Protein AF-A0AAU3GBD5-F1 (afdb_monomer_lite)

Structure (mmCIF, N/CA/C/O backbone):
data_AF-A0AAU3GBD5-F1
#
_entry.id   AF-A0AAU3GBD5-F1
#
loop_
_atom_site.group_PDB
_atom_site.id
_atom_site.type_symbol
_atom_site.label_atom_id
_atom_site.label_alt_id
_atom_site.label_comp_id
_atom_site.label_asym_id
_atom_site.label_entity_id
_atom_site.label_seq_id
_atom_site.pdbx_PDB_ins_code
_atom_site.Cartn_x
_atom_site.Cartn_y
_atom_site.Cartn_z
_atom_site.occupancy
_atom_site.B_iso_or_equiv
_atom_site.auth_seq_id
_atom_site.auth_comp_id
_atom_site.auth_asym_id
_atom_site.auth_atom_id
_atom_site.pdbx_PDB_model_num
ATOM 1 N N . MET A 1 1 ? 30.659 -61.084 36.312 1.00 51.91 1 MET A N 1
ATOM 2 C CA . MET A 1 1 ? 29.672 -61.882 35.563 1.00 51.91 1 MET A CA 1
ATOM 3 C C . MET A 1 1 ? 28.306 -61.445 36.066 1.00 51.91 1 MET A C 1
ATOM 5 O O . MET A 1 1 ? 27.935 -61.828 37.166 1.00 51.91 1 MET A O 1
ATOM 9 N N . ARG A 1 2 ? 27.684 -60.482 35.380 1.00 43.75 2 ARG A N 1
ATOM 10 C CA . ARG A 1 2 ? 26.383 -59.899 35.734 1.00 43.75 2 ARG A CA 1
ATOM 11 C C . ARG A 1 2 ? 25.643 -59.563 34.439 1.00 43.75 2 ARG A C 1
ATOM 13 O O . ARG A 1 2 ? 26.083 -58.678 33.717 1.00 43.75 2 ARG A O 1
ATOM 20 N N . ASP A 1 3 ? 24.624 -60.379 34.202 1.00 45.03 3 ASP A N 1
ATOM 21 C CA . ASP A 1 3 ? 23.293 -60.129 33.647 1.00 45.03 3 ASP A CA 1
ATOM 22 C C . ASP A 1 3 ? 23.121 -59.269 32.389 1.00 45.03 3 ASP A C 1
ATOM 24 O O . ASP A 1 3 ? 23.157 -58.039 32.422 1.00 45.03 3 ASP A O 1
ATOM 28 N N . ASP A 1 4 ? 22.790 -59.983 31.307 1.00 49.84 4 ASP A N 1
ATOM 29 C CA . ASP A 1 4 ? 22.087 -59.507 30.119 1.00 49.84 4 ASP A CA 1
ATOM 30 C C . ASP A 1 4 ? 20.730 -58.895 30.506 1.00 49.84 4 ASP A C 1
ATOM 32 O O . ASP A 1 4 ? 19.771 -59.600 30.834 1.00 49.84 4 ASP A O 1
ATOM 36 N N . GLN A 1 5 ? 20.624 -57.567 30.446 1.00 54.25 5 GLN A N 1
ATOM 37 C CA . GLN A 1 5 ? 19.332 -56.887 30.494 1.00 54.25 5 GLN A CA 1
ATOM 38 C C . GLN A 1 5 ? 18.693 -56.874 29.104 1.00 54.25 5 GLN A C 1
ATOM 40 O O . GLN A 1 5 ? 19.084 -56.127 28.208 1.00 54.25 5 GLN A O 1
ATOM 45 N N . VAL A 1 6 ? 17.668 -57.710 28.963 1.00 56.31 6 VAL A N 1
ATOM 46 C CA . VAL A 1 6 ? 16.677 -57.686 27.886 1.00 56.31 6 VAL A CA 1
ATOM 47 C C . VAL A 1 6 ? 15.939 -56.343 27.911 1.00 56.31 6 VAL A C 1
ATOM 49 O O . VAL A 1 6 ? 15.276 -56.012 28.893 1.00 56.31 6 VAL A O 1
ATOM 52 N N . ILE A 1 7 ? 16.043 -55.571 26.828 1.00 50.97 7 ILE A N 1
ATOM 53 C CA . ILE A 1 7 ? 15.255 -54.350 26.610 1.00 50.97 7 ILE A CA 1
ATOM 54 C C . ILE A 1 7 ? 13.833 -54.765 26.185 1.00 50.97 7 ILE A C 1
ATOM 56 O O . ILE A 1 7 ? 13.704 -55.470 25.181 1.00 50.97 7 ILE A O 1
ATOM 60 N N . PRO A 1 8 ? 12.760 -54.353 26.885 1.00 48.78 8 PRO A N 1
ATOM 61 C CA . PRO A 1 8 ? 11.399 -54.606 26.427 1.00 48.78 8 PRO A CA 1
ATOM 62 C C . PRO A 1 8 ? 11.002 -53.616 25.318 1.00 48.78 8 PRO A C 1
ATOM 64 O O . PRO A 1 8 ? 11.332 -52.431 25.370 1.00 48.78 8 PRO A O 1
ATOM 67 N N . ALA A 1 9 ? 10.279 -54.112 24.312 1.00 54.78 9 ALA A N 1
ATOM 68 C CA . ALA A 1 9 ? 9.662 -53.295 23.268 1.00 54.78 9 ALA A CA 1
ATOM 69 C C . ALA A 1 9 ? 8.582 -52.360 23.857 1.00 54.78 9 ALA A C 1
ATOM 71 O O . ALA A 1 9 ? 7.926 -52.739 24.832 1.00 54.78 9 ALA A O 1
ATOM 72 N N . PRO A 1 10 ? 8.356 -51.164 23.281 1.00 43.09 10 PRO A N 1
ATOM 73 C CA . PRO A 1 10 ? 7.300 -50.274 23.748 1.00 43.09 10 PRO A CA 1
ATOM 74 C C . PRO A 1 10 ? 5.914 -50.871 23.469 1.00 43.09 10 PRO A C 1
ATOM 76 O O . PRO A 1 10 ? 5.607 -51.289 22.352 1.00 43.09 10 PRO A O 1
ATOM 79 N N . GLN A 1 11 ? 5.089 -50.899 24.515 1.00 46.72 11 GLN A N 1
ATOM 80 C CA . GLN A 1 11 ? 3.676 -51.265 24.476 1.00 46.72 11 GLN A CA 1
ATOM 81 C C . GLN A 1 11 ? 2.890 -50.207 23.687 1.00 46.72 11 GLN A C 1
ATOM 83 O O . GLN A 1 11 ? 3.024 -49.011 23.942 1.00 46.72 11 GLN A O 1
ATOM 88 N N . THR A 1 12 ? 2.066 -50.638 22.734 1.00 43.38 12 THR A N 1
ATOM 89 C CA . THR A 1 12 ? 1.064 -49.788 22.084 1.00 43.38 12 THR A CA 1
ATOM 90 C C . THR A 1 12 ? -0.188 -49.760 22.957 1.00 43.38 12 THR A C 1
ATOM 92 O O . THR A 1 12 ? -0.981 -50.700 22.914 1.00 43.38 12 THR A O 1
ATOM 95 N N . ASP A 1 13 ? -0.345 -48.711 23.762 1.00 43.81 13 ASP A N 1
ATOM 96 C CA . ASP A 1 13 ? -1.611 -48.421 24.438 1.00 43.81 13 ASP A CA 1
ATOM 97 C C . ASP A 1 13 ? -2.585 -47.797 23.432 1.00 43.81 13 ASP A C 1
ATOM 99 O O . ASP A 1 13 ? -2.412 -46.666 22.973 1.00 43.81 13 ASP A O 1
ATOM 103 N N . ASP A 1 14 ? -3.612 -48.567 23.086 1.00 45.66 14 ASP A N 1
ATOM 104 C CA . ASP A 1 14 ? -4.761 -48.153 22.287 1.00 45.66 14 ASP A CA 1
ATOM 105 C C . ASP A 1 14 ? -5.722 -47.359 23.192 1.00 45.66 14 ASP A C 1
ATOM 107 O O . ASP A 1 14 ? -6.736 -47.858 23.685 1.00 45.66 14 ASP A O 1
ATOM 111 N N . ALA A 1 15 ? -5.342 -46.121 23.515 1.00 44.41 15 ALA A N 1
ATOM 112 C CA . ALA A 1 15 ? -6.200 -45.191 24.237 1.00 44.41 15 ALA A CA 1
ATOM 113 C C . ALA A 1 15 ? -7.151 -44.514 23.240 1.00 44.41 15 ALA A C 1
ATOM 115 O O . ALA A 1 15 ? -6.744 -43.662 22.448 1.00 44.41 15 ALA A O 1
ATOM 116 N N . ALA A 1 16 ? -8.428 -44.897 23.285 1.00 47.75 16 ALA A N 1
ATOM 117 C CA . ALA A 1 16 ? -9.493 -44.269 22.512 1.00 47.75 16 ALA A CA 1
ATOM 118 C C . ALA A 1 16 ? -9.467 -42.738 22.682 1.00 47.75 16 ALA A C 1
ATOM 120 O O . ALA A 1 16 ? -9.523 -42.217 23.799 1.00 47.75 16 ALA A O 1
ATOM 121 N N . ALA A 1 17 ? -9.378 -42.024 21.557 1.00 42.22 17 ALA A N 1
ATOM 122 C CA . ALA A 1 17 ? -9.397 -40.569 21.515 1.00 42.22 17 ALA A CA 1
ATOM 123 C C . ALA A 1 17 ? -10.684 -40.012 22.164 1.00 42.22 17 ALA A C 1
ATOM 125 O O . ALA A 1 17 ? -11.761 -40.589 21.974 1.00 42.22 17 ALA A O 1
ATOM 126 N N . PRO A 1 18 ? -10.612 -38.894 22.913 1.00 48.28 18 PRO A N 1
ATOM 127 C CA . PRO A 1 18 ? -11.800 -38.253 23.467 1.00 48.28 18 PRO A CA 1
ATOM 128 C C . PRO A 1 18 ? -12.763 -37.842 22.338 1.00 48.28 18 PRO A C 1
ATOM 130 O O . PRO A 1 18 ? -12.301 -37.470 21.255 1.00 48.28 18 PRO A O 1
ATOM 133 N N . PRO A 1 19 ? -14.093 -37.892 22.558 1.00 48.34 19 PRO A N 1
ATOM 134 C CA . PRO A 1 19 ? -15.051 -37.472 21.546 1.00 48.34 19 PRO A CA 1
ATOM 135 C C . PRO A 1 19 ? -14.791 -36.015 21.158 1.00 48.34 19 PRO A C 1
ATOM 137 O O . PRO A 1 19 ? -14.648 -35.142 22.018 1.00 48.34 19 PRO A O 1
ATOM 140 N N . MET A 1 20 ? -14.715 -35.782 19.847 1.00 44.75 20 MET A N 1
ATOM 141 C CA . MET A 1 20 ? -14.582 -34.455 19.252 1.00 44.75 20 MET A CA 1
ATOM 142 C C . MET A 1 20 ? -15.661 -33.519 19.816 1.00 44.75 20 MET A C 1
ATOM 144 O O . MET A 1 20 ? -16.815 -33.940 19.947 1.00 44.75 20 MET A O 1
ATOM 148 N N . PRO A 1 21 ? -15.320 -32.265 20.152 1.00 56.09 21 PRO A N 1
ATOM 149 C CA . PRO A 1 21 ? -16.306 -31.315 20.632 1.00 56.09 21 PRO A CA 1
ATOM 150 C C . PRO A 1 21 ? -17.394 -31.092 19.575 1.00 56.09 21 PRO A C 1
ATOM 152 O O . PRO A 1 21 ? -17.115 -31.011 18.379 1.00 56.09 21 PRO A O 1
ATOM 155 N N . VAL A 1 22 ? -18.628 -31.012 20.076 1.00 54.41 22 VAL A N 1
ATOM 156 C CA . VAL A 1 22 ? -19.853 -30.587 19.388 1.00 54.41 22 VAL A CA 1
ATOM 157 C C . VAL A 1 22 ? -19.605 -29.406 18.449 1.00 54.41 22 VAL A C 1
ATOM 159 O O . VAL A 1 22 ? -18.804 -28.525 18.771 1.00 54.41 22 VAL A O 1
ATOM 162 N N . ASP A 1 23 ? -20.298 -29.402 17.305 1.00 46.53 23 ASP A N 1
ATOM 163 C CA . ASP A 1 23 ? -20.176 -28.374 16.270 1.00 46.53 23 ASP A CA 1
ATOM 164 C C . ASP A 1 23 ? -20.107 -26.965 16.887 1.00 46.53 23 ASP A C 1
ATOM 166 O O . ASP A 1 23 ? -20.992 -26.592 17.669 1.00 46.53 23 ASP A O 1
ATOM 170 N N . PRO A 1 24 ? -19.073 -26.162 16.566 1.00 48.59 24 PRO A N 1
ATOM 171 C CA . PRO A 1 24 ? -19.053 -24.771 16.982 1.00 48.59 24 PRO A CA 1
ATOM 172 C C . PRO A 1 24 ? -20.290 -24.062 16.408 1.00 48.59 24 PRO A C 1
ATOM 174 O O . PRO A 1 24 ? -20.748 -24.428 15.318 1.00 48.59 24 PRO A O 1
ATOM 177 N N . PRO A 1 25 ? -20.831 -23.035 17.094 1.00 47.16 25 PRO A N 1
ATOM 178 C CA . PRO A 1 25 ? -21.911 -22.240 16.525 1.00 47.16 25 PRO A CA 1
ATOM 179 C C . PRO A 1 25 ? -21.490 -21.773 15.133 1.00 47.16 25 PRO A C 1
ATOM 181 O O . PRO A 1 25 ? -20.319 -21.436 14.921 1.00 47.16 25 PRO A O 1
ATOM 184 N N . ALA A 1 26 ? -22.432 -21.795 14.187 1.00 44.19 26 ALA A N 1
ATOM 185 C CA . ALA A 1 26 ? -22.198 -21.348 12.824 1.00 44.19 26 ALA A CA 1
ATOM 186 C C . ALA A 1 26 ? -21.441 -20.016 12.867 1.00 44.19 26 ALA A C 1
ATOM 188 O O . ALA A 1 26 ? -21.967 -19.011 13.345 1.00 44.19 26 ALA A O 1
ATOM 189 N N . ARG A 1 27 ? -20.183 -20.022 12.408 1.00 48.62 27 ARG A N 1
ATOM 190 C CA . ARG A 1 27 ? -19.456 -18.786 12.141 1.00 48.62 27 ARG A CA 1
ATOM 191 C C . ARG A 1 27 ? -20.251 -18.090 11.048 1.00 48.62 27 ARG A C 1
ATOM 193 O O . ARG A 1 27 ? -20.122 -18.447 9.880 1.00 48.62 27 ARG A O 1
ATOM 200 N N . THR A 1 28 ? -21.085 -17.125 11.420 1.00 50.06 28 THR A N 1
ATOM 201 C CA . THR A 1 28 ? -21.420 -16.021 10.528 1.00 50.06 28 THR A CA 1
ATOM 202 C C . THR A 1 28 ? -20.080 -15.455 10.105 1.00 50.06 28 THR A C 1
ATOM 204 O O . THR A 1 28 ? -19.372 -14.853 10.915 1.00 50.06 28 THR A O 1
ATOM 207 N N . GLY A 1 29 ? -19.661 -15.794 8.884 1.00 50.47 29 GLY A N 1
ATOM 208 C CA . GLY A 1 29 ? -18.461 -15.224 8.304 1.00 50.47 29 GLY A CA 1
ATOM 209 C C . GLY A 1 29 ? -18.552 -13.704 8.433 1.00 50.47 29 GLY A C 1
ATOM 210 O O . GLY A 1 29 ? -19.659 -13.164 8.358 1.00 50.47 29 GLY A O 1
ATOM 211 N N . PRO A 1 30 ? -17.433 -13.019 8.690 1.00 53.78 30 PRO A N 1
ATOM 212 C CA . PRO A 1 30 ? -17.432 -11.565 8.741 1.00 53.78 30 PRO A CA 1
ATOM 213 C C . PRO A 1 30 ? -18.094 -11.029 7.469 1.00 53.78 30 PRO A C 1
ATOM 215 O O . PRO A 1 30 ? -17.816 -11.540 6.379 1.00 53.78 30 PRO A O 1
ATOM 218 N N . ALA A 1 31 ? -18.981 -10.044 7.608 1.00 55.12 31 ALA A N 1
ATOM 219 C CA . ALA A 1 31 ? -19.567 -9.372 6.460 1.00 55.12 31 ALA A CA 1
ATOM 220 C C . ALA A 1 31 ? -18.419 -8.807 5.608 1.00 55.12 31 ALA A C 1
ATOM 222 O O . ALA A 1 31 ? -17.683 -7.914 6.031 1.00 55.12 31 ALA A O 1
ATOM 223 N N . LEU A 1 32 ? -18.198 -9.407 4.437 1.00 62.06 32 LEU A N 1
ATOM 224 C CA . LEU A 1 32 ? -17.303 -8.850 3.424 1.00 62.06 32 LEU A CA 1
ATOM 225 C C . LEU A 1 32 ? -17.900 -7.551 2.871 1.00 62.06 32 LEU A C 1
ATOM 227 O O . LEU A 1 32 ? -17.167 -6.621 2.538 1.00 62.06 32 LEU A O 1
ATOM 231 N N . ASP A 1 33 ? -19.230 -7.479 2.843 1.00 74.94 33 ASP A N 1
ATOM 232 C CA . ASP A 1 33 ? -19.990 -6.307 2.439 1.00 74.94 33 ASP A CA 1
ATOM 233 C C . ASP A 1 33 ? -19.710 -5.144 3.402 1.00 74.94 33 ASP A C 1
ATOM 235 O O . ASP A 1 33 ? -19.995 -5.210 4.595 1.00 74.94 33 ASP A O 1
ATOM 239 N N . GLY A 1 34 ? -19.118 -4.069 2.878 1.00 88.75 34 GLY A N 1
ATOM 240 C CA . GLY A 1 34 ? -18.826 -2.851 3.639 1.00 88.75 34 GLY A CA 1
ATOM 241 C C . GLY A 1 34 ? -17.507 -2.849 4.419 1.00 88.75 34 GLY A C 1
ATOM 242 O O . GLY A 1 34 ? -17.189 -1.818 5.018 1.00 88.75 34 GLY A O 1
ATOM 243 N N . ASN A 1 35 ? -16.720 -3.934 4.388 1.00 96.19 35 ASN A N 1
ATOM 244 C CA . ASN A 1 35 ? -15.405 -3.979 5.033 1.00 96.19 35 ASN A CA 1
ATOM 245 C C . ASN A 1 35 ? -14.432 -2.976 4.369 1.00 96.19 35 ASN A C 1
ATOM 247 O O . ASN A 1 35 ? -14.088 -3.157 3.198 1.00 96.19 35 ASN A O 1
ATOM 251 N N . PRO A 1 36 ? -13.928 -1.953 5.095 1.00 98.06 36 PRO A N 1
ATOM 252 C CA . PRO A 1 36 ? -13.038 -0.935 4.531 1.00 98.06 36 PRO A CA 1
ATOM 253 C C . PRO A 1 36 ? -11.765 -1.507 3.899 1.00 98.06 36 PRO A C 1
ATOM 255 O O . PRO A 1 36 ? -11.246 -0.954 2.933 1.00 98.06 36 PRO A O 1
ATOM 258 N N . ALA A 1 37 ? -11.264 -2.632 4.417 1.00 98.19 37 ALA A N 1
ATOM 259 C CA . ALA A 1 37 ? -10.036 -3.256 3.935 1.00 98.19 37 ALA A CA 1
ATOM 260 C C . ALA A 1 37 ? -10.153 -3.843 2.517 1.00 98.19 37 ALA A C 1
ATOM 262 O O . ALA A 1 37 ? -9.127 -4.157 1.913 1.00 98.19 37 ALA A O 1
ATOM 263 N N . VAL A 1 38 ? -11.361 -3.942 1.946 1.00 98.31 38 VAL A N 1
ATOM 264 C CA . VAL A 1 38 ? -11.541 -4.264 0.519 1.00 98.31 38 VAL A CA 1
ATOM 265 C C . VAL A 1 38 ? -10.787 -3.262 -0.365 1.00 98.31 38 VAL A C 1
ATOM 267 O O . VAL A 1 38 ? -10.134 -3.677 -1.320 1.00 98.31 38 VAL A O 1
ATOM 270 N N . LEU A 1 39 ? -10.751 -1.978 0.018 1.00 98.50 39 LEU A N 1
ATOM 271 C CA . LEU A 1 39 ? -10.003 -0.939 -0.701 1.00 98.50 39 LEU A CA 1
ATOM 272 C C . LEU A 1 39 ? -8.500 -1.247 -0.777 1.00 98.50 39 LEU A C 1
ATOM 274 O O . LEU A 1 39 ? -7.857 -0.998 -1.795 1.00 98.50 39 LEU A O 1
ATOM 278 N N . VAL A 1 40 ? -7.935 -1.826 0.285 1.00 98.75 40 VAL A N 1
ATOM 279 C CA . VAL A 1 40 ? -6.515 -2.206 0.329 1.00 98.75 40 VAL A CA 1
ATOM 280 C C . VAL A 1 40 ? -6.240 -3.362 -0.633 1.00 98.75 40 VAL A C 1
ATOM 282 O O . VAL A 1 40 ? -5.251 -3.333 -1.365 1.00 98.75 40 VAL A O 1
ATOM 285 N N . VAL A 1 41 ? -7.125 -4.362 -0.679 1.00 98.69 41 VAL A N 1
ATOM 286 C C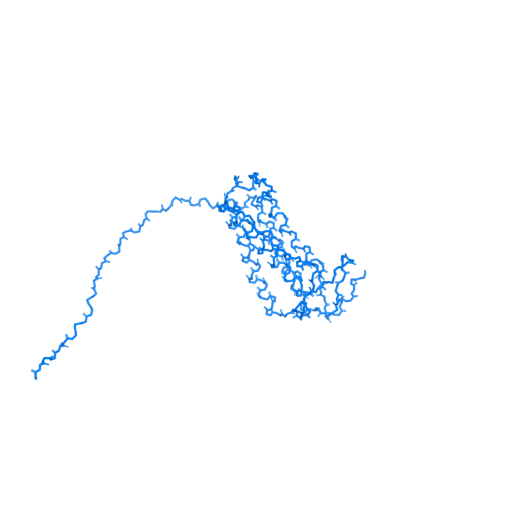A . VAL A 1 41 ? -7.013 -5.499 -1.609 1.00 98.69 41 VAL A CA 1
ATOM 287 C C . VAL A 1 41 ? -7.095 -5.028 -3.064 1.00 98.69 41 VAL A C 1
ATOM 289 O O . VAL A 1 41 ? -6.277 -5.432 -3.893 1.00 98.69 41 VAL A O 1
ATOM 292 N N . GLU A 1 42 ? -8.035 -4.137 -3.375 1.00 98.50 42 GLU A N 1
ATOM 293 C CA . GLU A 1 42 ? -8.182 -3.549 -4.710 1.00 98.50 42 GLU A CA 1
ATOM 294 C C . GLU A 1 42 ? -6.947 -2.730 -5.113 1.00 98.50 42 GLU A C 1
ATOM 296 O O . GLU A 1 42 ? -6.426 -2.889 -6.222 1.00 98.50 42 GLU A O 1
ATOM 301 N N . ALA A 1 43 ? -6.422 -1.909 -4.197 1.00 98.75 43 ALA A N 1
ATOM 302 C CA . ALA A 1 43 ? -5.206 -1.135 -4.420 1.00 98.75 43 ALA A CA 1
ATOM 303 C C . ALA A 1 43 ? -3.986 -2.036 -4.671 1.00 98.75 43 ALA A C 1
ATOM 305 O O . ALA A 1 43 ? -3.225 -1.788 -5.608 1.00 98.75 43 ALA A O 1
ATOM 306 N N . VAL A 1 44 ? -3.832 -3.129 -3.913 1.00 98.88 44 VAL A N 1
ATOM 307 C CA . VAL A 1 44 ? -2.803 -4.153 -4.168 1.00 98.88 44 VAL A CA 1
ATOM 308 C C . VAL A 1 44 ? -2.957 -4.745 -5.569 1.00 98.88 44 VAL A C 1
ATOM 310 O O . VAL A 1 44 ? -1.968 -4.857 -6.296 1.00 98.88 44 VAL A O 1
ATOM 313 N N . GLY A 1 45 ? -4.182 -5.088 -5.977 1.00 98.75 45 GLY A N 1
ATOM 314 C CA . GLY A 1 45 ? -4.464 -5.589 -7.323 1.00 98.75 45 GLY A CA 1
ATOM 315 C C . GLY A 1 45 ? -4.004 -4.616 -8.410 1.00 98.75 45 GLY A C 1
ATOM 316 O O . GLY A 1 45 ? -3.322 -5.015 -9.358 1.00 98.75 45 GLY A O 1
ATOM 317 N N . ARG A 1 46 ? -4.292 -3.322 -8.235 1.00 98.62 46 ARG A N 1
ATOM 318 C CA . ARG A 1 46 ? -3.845 -2.262 -9.148 1.00 98.62 46 ARG A CA 1
ATOM 319 C C . ARG A 1 46 ? -2.323 -2.115 -9.182 1.00 98.62 46 ARG A C 1
ATOM 321 O O . ARG A 1 46 ? -1.748 -2.029 -10.268 1.00 98.62 46 ARG A O 1
ATOM 328 N N . CYS A 1 47 ? -1.665 -2.133 -8.025 1.00 98.88 47 CYS A N 1
ATOM 329 C CA . CYS A 1 47 ? -0.207 -2.105 -7.933 1.00 98.88 47 CYS A CA 1
ATOM 330 C C . CYS A 1 47 ? 0.428 -3.281 -8.684 1.00 98.88 47 CYS A C 1
ATOM 332 O O . CYS A 1 47 ? 1.366 -3.081 -9.449 1.00 98.88 47 CYS A O 1
ATOM 334 N N . LEU A 1 48 ? -0.099 -4.498 -8.514 1.00 98.81 48 LEU A N 1
ATOM 335 C CA . LEU A 1 48 ? 0.404 -5.694 -9.197 1.00 98.81 48 LEU A CA 1
ATOM 336 C C . LEU A 1 48 ? 0.169 -5.660 -10.710 1.00 98.81 48 LEU A C 1
ATOM 338 O O . LEU A 1 48 ? 1.003 -6.171 -11.461 1.00 98.81 48 LEU A O 1
ATOM 342 N N . ALA A 1 49 ? -0.938 -5.066 -11.160 1.00 98.56 49 ALA A N 1
ATOM 343 C CA . ALA A 1 49 ? -1.214 -4.881 -12.580 1.00 98.56 49 ALA A CA 1
ATOM 344 C C . ALA A 1 49 ? -0.174 -3.960 -13.239 1.00 98.56 49 ALA A C 1
ATOM 346 O O . ALA A 1 49 ? 0.365 -4.307 -14.287 1.00 98.56 49 ALA A O 1
ATOM 347 N N . LEU A 1 50 ? 0.171 -2.838 -12.596 1.00 98.38 50 LEU A N 1
ATOM 348 C CA . LEU A 1 50 ? 1.230 -1.941 -13.073 1.00 98.38 50 LEU A CA 1
ATOM 349 C C . LEU A 1 50 ? 2.613 -2.589 -12.956 1.00 98.38 50 LEU A C 1
ATOM 351 O O . LEU A 1 50 ? 3.367 -2.603 -13.927 1.00 98.38 50 LEU A O 1
ATOM 355 N N . ALA A 1 51 ? 2.920 -3.209 -11.813 1.00 98.38 51 ALA A N 1
ATOM 356 C CA . ALA A 1 51 ? 4.204 -3.865 -11.572 1.00 98.38 51 ALA A CA 1
ATOM 357 C C . ALA A 1 51 ? 4.518 -4.972 -12.583 1.00 98.38 51 ALA A C 1
ATOM 359 O O . ALA A 1 51 ? 5.686 -5.213 -12.886 1.00 98.38 51 ALA A O 1
ATOM 360 N N . ALA A 1 52 ? 3.492 -5.599 -13.168 1.00 98.19 52 ALA A N 1
ATOM 361 C CA . ALA A 1 52 ? 3.668 -6.589 -14.224 1.00 98.19 52 ALA A CA 1
ATOM 362 C C . ALA A 1 52 ? 4.356 -6.047 -15.488 1.00 98.19 52 ALA A C 1
ATOM 364 O O . ALA A 1 52 ? 4.885 -6.824 -16.277 1.00 98.19 52 ALA A O 1
ATOM 365 N N . THR A 1 53 ? 4.367 -4.730 -15.669 1.00 97.38 53 THR A N 1
ATOM 366 C CA . THR A 1 53 ? 4.960 -4.047 -16.827 1.00 97.38 53 THR A CA 1
ATOM 367 C C . THR A 1 53 ? 6.400 -3.597 -16.550 1.00 97.38 53 THR A C 1
ATOM 369 O O . THR A 1 53 ? 7.204 -3.399 -17.460 1.00 97.38 53 THR A O 1
ATOM 372 N N . TRP A 1 54 ? 6.782 -3.495 -15.276 1.00 97.25 54 TRP A N 1
ATOM 373 C CA . TRP A 1 54 ? 8.043 -2.893 -14.854 1.00 97.25 54 TRP A CA 1
ATOM 374 C C . TRP A 1 54 ? 9.337 -3.637 -15.225 1.00 97.25 54 TRP A C 1
ATOM 376 O O . TRP A 1 54 ? 10.371 -2.965 -15.294 1.00 97.25 54 TRP A O 1
ATOM 386 N N . PRO A 1 55 ? 9.349 -4.948 -15.552 1.00 95.94 55 PRO A N 1
ATOM 387 C CA . PRO A 1 55 ? 10.535 -5.583 -16.134 1.00 95.94 55 PRO A CA 1
ATOM 388 C C . PRO A 1 55 ? 11.021 -4.948 -17.450 1.00 95.94 55 PRO A C 1
ATOM 390 O O . PRO A 1 55 ? 12.164 -5.198 -17.862 1.00 95.94 55 PRO A O 1
ATOM 393 N N . ALA A 1 56 ? 10.175 -4.134 -18.097 1.00 94.56 56 ALA A N 1
ATOM 394 C CA . ALA A 1 56 ? 10.497 -3.350 -19.285 1.00 94.56 56 ALA A CA 1
ATOM 395 C C . ALA A 1 56 ? 11.265 -2.047 -19.002 1.00 94.56 56 ALA A C 1
ATOM 397 O O . ALA A 1 56 ? 11.676 -1.378 -19.950 1.00 94.56 56 ALA A O 1
ATOM 398 N N . TRP A 1 57 ? 11.464 -1.679 -17.732 1.00 94.94 57 TRP A N 1
ATOM 399 C CA . TRP A 1 57 ? 12.183 -0.464 -17.356 1.00 94.94 57 TRP A CA 1
ATOM 400 C C . TRP A 1 57 ? 13.609 -0.439 -17.921 1.00 94.94 57 TRP A C 1
ATOM 402 O O . TRP A 1 57 ? 14.367 -1.403 -17.802 1.00 94.94 57 TRP A O 1
ATOM 412 N N . ASP A 1 58 ? 13.977 0.691 -18.519 1.00 91.44 58 ASP A N 1
ATOM 413 C CA . ASP A 1 58 ? 15.240 0.901 -19.234 1.00 91.44 58 ASP A CA 1
ATOM 414 C C . ASP A 1 58 ? 16.376 1.442 -18.345 1.00 91.44 58 ASP A C 1
ATOM 416 O O . ASP A 1 58 ? 17.463 1.750 -18.837 1.00 91.44 58 ASP A O 1
ATOM 420 N N . GLY A 1 59 ? 16.125 1.563 -17.038 1.00 92.88 59 GLY A N 1
ATOM 421 C CA . GLY A 1 59 ? 17.078 2.066 -16.050 1.00 92.88 59 GLY A CA 1
ATOM 422 C C . GLY A 1 59 ? 17.126 3.591 -15.925 1.00 92.88 59 GLY A C 1
ATOM 423 O O . GLY A 1 59 ? 17.910 4.104 -15.125 1.00 92.88 59 GLY A O 1
ATOM 424 N N . ARG A 1 60 ? 16.318 4.342 -16.686 1.00 91.06 60 ARG A N 1
ATOM 425 C CA . ARG A 1 60 ? 16.268 5.808 -16.573 1.00 91.06 60 ARG A CA 1
ATOM 426 C C . ARG A 1 60 ? 15.356 6.253 -15.424 1.00 91.06 60 ARG A C 1
ATOM 428 O O . ARG A 1 60 ? 14.329 5.623 -15.184 1.00 91.06 60 ARG A O 1
ATOM 435 N N . PRO A 1 61 ? 15.691 7.348 -14.719 1.00 89.38 61 PRO A N 1
ATOM 436 C CA . PRO A 1 61 ? 14.829 7.880 -13.669 1.00 89.38 61 PRO A CA 1
ATOM 437 C C . PRO A 1 61 ? 13.475 8.324 -14.229 1.00 89.38 61 PRO A C 1
ATOM 439 O O . PRO A 1 61 ? 13.416 8.958 -15.282 1.00 89.38 61 PRO A O 1
ATOM 442 N N . ILE A 1 62 ? 12.409 8.047 -13.481 1.00 91.62 62 ILE A N 1
ATOM 443 C CA . ILE A 1 62 ? 11.061 8.551 -13.752 1.00 91.62 62 ILE A CA 1
ATOM 444 C C . ILE A 1 62 ? 10.798 9.707 -12.784 1.00 91.62 62 ILE A C 1
ATOM 446 O O . ILE A 1 62 ? 10.968 9.549 -11.577 1.00 91.62 62 ILE A O 1
ATOM 450 N N . VAL A 1 63 ? 10.423 10.881 -13.294 1.00 87.88 63 VAL A N 1
ATOM 451 C CA . VAL A 1 63 ? 10.172 12.084 -12.481 1.00 87.88 63 VAL A CA 1
ATOM 452 C C . VAL A 1 63 ? 8.765 12.578 -12.780 1.00 87.88 63 VAL A C 1
ATOM 454 O O . VAL A 1 63 ? 8.534 13.264 -13.769 1.00 87.88 63 VAL A O 1
ATOM 457 N N . THR A 1 64 ? 7.815 12.174 -11.945 1.00 81.38 64 THR A N 1
ATOM 458 C CA . THR A 1 64 ? 6.371 12.346 -12.182 1.00 81.38 64 THR A CA 1
ATOM 459 C C . THR A 1 64 ? 5.692 13.265 -11.166 1.00 81.38 64 THR A C 1
ATOM 461 O O . THR A 1 64 ? 4.600 13.751 -11.428 1.00 81.38 64 THR A O 1
ATOM 464 N N . ASP A 1 65 ? 6.335 13.563 -10.032 1.00 74.75 65 ASP A N 1
ATOM 465 C CA . ASP A 1 65 ? 5.841 14.490 -8.998 1.00 74.75 65 ASP A CA 1
ATOM 466 C C . ASP A 1 65 ? 6.737 15.728 -8.815 1.00 74.75 65 ASP A C 1
ATOM 468 O O . ASP A 1 65 ? 6.675 16.395 -7.785 1.00 74.75 65 ASP A O 1
ATOM 472 N N . GLY A 1 66 ? 7.587 16.029 -9.801 1.00 69.62 66 GLY A N 1
ATOM 473 C CA . GLY A 1 66 ? 8.441 17.223 -9.841 1.00 69.62 66 GLY A CA 1
ATOM 474 C C . GLY A 1 66 ? 9.631 17.230 -8.875 1.00 69.62 66 GLY A C 1
ATOM 475 O O . GLY A 1 66 ? 10.583 17.969 -9.112 1.00 69.62 66 GLY A O 1
ATOM 476 N N . GLU A 1 67 ? 9.622 16.396 -7.834 1.00 77.00 67 GLU A N 1
ATOM 477 C CA . GLU A 1 67 ? 10.639 16.413 -6.774 1.00 77.00 67 GLU A CA 1
ATOM 478 C C . GLU A 1 67 ? 11.302 15.051 -6.542 1.00 77.00 67 GLU A C 1
ATOM 480 O O . GLU A 1 67 ? 12.492 15.002 -6.225 1.00 77.00 67 GLU A O 1
ATOM 485 N N . ASN A 1 68 ? 10.583 13.934 -6.717 1.00 86.19 68 ASN A N 1
ATOM 486 C CA . ASN A 1 68 ? 11.132 12.608 -6.454 1.00 86.19 68 ASN A CA 1
ATOM 487 C C . ASN A 1 68 ? 11.524 11.878 -7.733 1.00 86.19 68 ASN A C 1
ATOM 489 O O . ASN A 1 68 ? 10.793 11.812 -8.720 1.00 86.19 68 ASN A O 1
ATOM 493 N N . VAL A 1 69 ? 12.676 11.217 -7.648 1.00 92.00 69 VAL A N 1
ATOM 494 C CA . VAL A 1 69 ? 13.046 10.163 -8.587 1.00 92.00 69 VAL A CA 1
ATOM 495 C C . VAL A 1 69 ? 12.314 8.884 -8.203 1.00 92.00 69 VAL A C 1
ATOM 497 O O . VAL A 1 69 ? 12.395 8.437 -7.051 1.00 92.00 69 VAL A O 1
ATOM 500 N N . TRP A 1 70 ? 11.657 8.291 -9.192 1.00 94.31 70 TRP A N 1
ATOM 501 C CA . TRP A 1 70 ? 10.984 7.007 -9.129 1.00 94.31 70 TRP A CA 1
ATOM 502 C C . TRP A 1 70 ? 11.690 5.975 -10.002 1.00 94.31 70 TRP A C 1
ATOM 504 O O . TRP A 1 70 ? 12.193 6.259 -11.091 1.00 94.31 70 TRP A O 1
ATOM 514 N N . THR A 1 71 ? 11.711 4.758 -9.479 1.00 96.19 71 THR A N 1
ATOM 515 C CA . THR A 1 71 ? 12.152 3.538 -10.148 1.00 96.19 71 THR A CA 1
ATOM 516 C C . THR A 1 71 ? 11.167 2.430 -9.765 1.00 96.19 71 THR A C 1
ATOM 518 O O . THR A 1 71 ? 10.529 2.530 -8.707 1.00 96.19 71 THR A O 1
ATOM 521 N N . PRO A 1 72 ? 11.062 1.345 -10.549 1.00 97.31 72 PRO A N 1
ATOM 522 C CA . PRO A 1 72 ? 10.327 0.157 -10.129 1.00 97.31 72 PRO A CA 1
ATOM 523 C C . PRO A 1 72 ? 10.736 -0.350 -8.745 1.00 97.31 72 PRO A C 1
ATOM 525 O O . PRO A 1 72 ? 9.873 -0.614 -7.915 1.00 97.31 72 PRO A O 1
ATOM 528 N N . GLY A 1 73 ? 12.043 -0.425 -8.463 1.00 97.19 73 GLY A N 1
ATOM 529 C CA . GLY A 1 73 ? 12.552 -0.888 -7.170 1.00 97.19 73 GLY A CA 1
ATOM 530 C C . GLY A 1 73 ? 12.086 -0.011 -6.006 1.00 97.19 73 GLY A C 1
ATOM 531 O O . GLY A 1 73 ? 11.596 -0.525 -5.000 1.00 97.19 73 GLY A O 1
ATOM 532 N N . LYS A 1 74 ? 12.137 1.320 -6.169 1.00 96.81 74 LYS A N 1
ATOM 533 C CA . LYS A 1 74 ? 11.629 2.260 -5.162 1.00 96.81 74 LYS A CA 1
ATOM 534 C C . LYS A 1 74 ? 10.129 2.097 -4.952 1.00 96.81 74 LYS A C 1
ATOM 536 O O . LYS A 1 74 ? 9.684 2.085 -3.808 1.00 96.81 74 LYS A O 1
ATOM 541 N N . ALA A 1 75 ? 9.351 1.978 -6.029 1.00 97.31 75 ALA A N 1
ATOM 542 C CA . ALA A 1 75 ? 7.907 1.800 -5.930 1.00 97.31 75 ALA A CA 1
ATOM 543 C C . ALA A 1 75 ? 7.552 0.485 -5.222 1.00 97.31 75 ALA A C 1
ATOM 545 O O . ALA A 1 75 ? 6.756 0.512 -4.288 1.00 97.31 75 ALA A O 1
ATOM 546 N N . VAL A 1 76 ? 8.206 -0.631 -5.578 1.00 98.19 76 VAL A N 1
ATOM 547 C CA . VAL A 1 76 ? 8.039 -1.928 -4.898 1.00 98.19 76 VAL A CA 1
ATOM 548 C C . VAL A 1 76 ? 8.287 -1.793 -3.399 1.00 98.19 76 VAL A C 1
ATOM 550 O O . VAL A 1 76 ? 7.435 -2.167 -2.592 1.00 98.19 76 VAL A O 1
ATOM 553 N N . ARG A 1 77 ? 9.429 -1.207 -3.023 1.00 97.19 77 ARG A N 1
ATOM 554 C CA . ARG A 1 77 ? 9.783 -0.995 -1.619 1.00 97.19 77 ARG A CA 1
ATOM 555 C C . ARG A 1 77 ? 8.757 -0.112 -0.912 1.00 97.19 77 ARG A C 1
ATOM 557 O O . ARG A 1 77 ? 8.287 -0.475 0.153 1.00 97.19 77 ARG A O 1
ATOM 564 N N . ARG A 1 78 ? 8.351 1.011 -1.512 1.00 96.88 78 ARG A N 1
ATOM 565 C CA . ARG A 1 78 ? 7.382 1.944 -0.912 1.00 96.88 78 ARG A CA 1
ATOM 566 C C . ARG A 1 78 ? 6.003 1.342 -0.701 1.00 96.88 78 ARG A C 1
ATOM 568 O O . ARG A 1 78 ? 5.403 1.602 0.337 1.00 96.88 78 ARG A O 1
ATOM 575 N N . ILE A 1 79 ? 5.521 0.557 -1.658 1.00 98.50 79 ILE A N 1
ATOM 576 C CA . ILE A 1 79 ? 4.252 -0.162 -1.538 1.00 98.50 79 ILE A CA 1
ATOM 577 C C . ILE A 1 79 ? 4.331 -1.140 -0.366 1.00 98.50 79 ILE A C 1
ATOM 579 O O . ILE A 1 79 ? 3.445 -1.149 0.485 1.00 98.50 79 ILE A O 1
ATOM 583 N N . GLN A 1 80 ? 5.408 -1.923 -0.286 1.00 98.06 80 GLN A N 1
ATOM 584 C CA . GLN A 1 80 ? 5.578 -2.902 0.781 1.00 98.06 80 GLN A CA 1
ATOM 585 C C . GLN A 1 80 ? 5.769 -2.262 2.160 1.00 98.06 80 GLN A C 1
ATOM 587 O O . GLN A 1 80 ? 5.101 -2.685 3.098 1.00 98.06 80 GLN A O 1
ATOM 592 N N . ASP A 1 81 ? 6.631 -1.249 2.274 1.00 96.50 81 ASP A N 1
ATOM 593 C CA . ASP A 1 81 ? 6.843 -0.479 3.504 1.00 96.50 81 ASP A CA 1
ATOM 594 C C . ASP A 1 81 ? 5.493 0.042 4.021 1.00 96.50 81 ASP A C 1
ATOM 596 O O . ASP A 1 81 ? 5.097 -0.259 5.137 1.00 96.50 81 ASP A O 1
ATOM 600 N N . HIS A 1 82 ? 4.719 0.725 3.169 1.00 97.31 82 HIS A N 1
ATOM 601 C CA . HIS A 1 82 ? 3.452 1.339 3.569 1.00 97.31 82 HIS A CA 1
ATOM 602 C C . HIS A 1 82 ? 2.388 0.315 4.004 1.00 97.31 82 HIS A C 1
ATOM 604 O O . HIS A 1 82 ? 1.653 0.559 4.959 1.00 97.31 82 HIS A O 1
ATOM 610 N N . LEU A 1 83 ? 2.331 -0.848 3.342 1.00 98.44 83 LEU A N 1
ATOM 611 C CA . LEU A 1 83 ? 1.485 -1.970 3.765 1.00 98.44 83 LEU A CA 1
ATOM 612 C C . LEU A 1 83 ? 1.912 -2.551 5.122 1.00 98.44 83 LEU A C 1
ATOM 614 O O . LEU A 1 83 ? 1.073 -3.037 5.870 1.00 98.44 83 LEU A O 1
ATOM 618 N N . ILE A 1 84 ? 3.205 -2.572 5.437 1.00 97.81 84 ILE A N 1
ATOM 619 C CA . ILE A 1 84 ? 3.700 -3.118 6.707 1.00 97.81 84 ILE A CA 1
ATOM 620 C C . ILE A 1 84 ? 3.504 -2.104 7.834 1.00 97.81 84 ILE A C 1
ATOM 622 O O . ILE A 1 84 ? 2.988 -2.469 8.891 1.00 97.81 84 ILE A O 1
ATOM 626 N N . ASP A 1 85 ? 3.870 -0.846 7.596 1.00 96.69 85 ASP A N 1
ATOM 627 C CA . ASP A 1 85 ? 3.826 0.240 8.576 1.00 96.69 85 ASP A CA 1
ATOM 628 C C . ASP A 1 85 ? 2.407 0.403 9.139 1.00 96.69 85 ASP A C 1
ATOM 630 O O . ASP A 1 85 ? 2.193 0.367 10.352 1.00 96.69 85 ASP A O 1
ATOM 634 N N . HIS A 1 86 ? 1.406 0.476 8.260 1.00 97.81 86 HIS A N 1
ATOM 635 C CA . HIS A 1 86 ? 0.023 0.647 8.697 1.00 97.81 86 HIS A CA 1
ATOM 636 C C . HIS A 1 86 ? -0.640 -0.652 9.158 1.00 97.81 86 HIS A C 1
ATOM 638 O O . HIS A 1 86 ? -1.616 -0.600 9.904 1.00 97.81 86 HIS A O 1
ATOM 644 N N . LEU A 1 87 ? -0.137 -1.827 8.766 1.00 98.31 87 LEU A N 1
ATOM 645 C CA . LEU A 1 87 ? -0.603 -3.071 9.374 1.00 98.31 87 LEU A CA 1
ATOM 646 C C . LEU A 1 87 ? -0.147 -3.115 10.834 1.00 98.31 87 LEU A C 1
ATOM 648 O O . LEU A 1 87 ? -0.947 -3.428 11.709 1.00 98.31 87 LEU A O 1
ATOM 652 N N . ALA A 1 88 ? 1.098 -2.720 11.115 1.00 98.00 88 ALA A N 1
ATOM 653 C CA . ALA A 1 88 ? 1.599 -2.589 12.480 1.00 98.00 88 ALA A CA 1
ATOM 654 C C . ALA A 1 88 ? 0.813 -1.542 13.291 1.00 98.00 88 ALA A C 1
ATOM 656 O O . ALA A 1 88 ? 0.507 -1.787 14.459 1.00 98.00 88 ALA A O 1
ATOM 657 N N . GLU A 1 89 ? 0.426 -0.417 12.679 1.00 97.94 89 GLU A N 1
ATOM 658 C CA . GLU A 1 89 ? -0.479 0.560 13.300 1.00 97.94 89 GLU A CA 1
ATOM 659 C C . GLU A 1 89 ? -1.828 -0.074 13.678 1.00 97.94 89 GLU A C 1
ATOM 661 O O . GLU A 1 89 ? -2.258 0.030 14.828 1.00 97.94 89 GLU A O 1
ATOM 666 N N . VAL A 1 90 ? -2.470 -0.790 12.747 1.00 98.44 90 VAL A N 1
ATOM 667 C CA . VAL A 1 90 ? -3.736 -1.501 12.997 1.00 98.44 90 VAL A CA 1
ATOM 668 C C . VAL A 1 90 ? -3.591 -2.505 14.141 1.00 98.44 90 VAL A C 1
ATOM 670 O O . VAL A 1 90 ? -4.448 -2.545 15.026 1.00 98.44 90 VAL A O 1
ATOM 673 N N . GLU A 1 91 ? -2.511 -3.291 14.164 1.00 98.50 91 GLU A N 1
ATOM 674 C CA . GLU A 1 91 ? -2.251 -4.250 15.242 1.00 98.50 91 GLU A CA 1
ATOM 675 C C . GLU A 1 91 ? -2.130 -3.567 16.607 1.00 98.50 91 GLU A C 1
ATOM 677 O O . GLU A 1 91 ? -2.748 -4.017 17.575 1.00 98.50 91 GLU A O 1
ATOM 682 N N . ALA A 1 92 ? -1.381 -2.464 16.690 1.00 98.19 92 ALA A N 1
ATOM 683 C CA . ALA A 1 92 ? -1.219 -1.711 17.930 1.00 98.19 92 ALA A CA 1
ATOM 684 C C . ALA A 1 92 ? -2.564 -1.168 18.433 1.00 98.19 92 ALA A C 1
ATOM 686 O O . ALA A 1 92 ? -2.924 -1.378 19.594 1.00 98.19 92 ALA A O 1
ATOM 687 N N . LEU A 1 93 ? -3.350 -0.552 17.544 1.00 97.69 93 LEU A N 1
ATOM 688 C CA . LEU A 1 93 ? -4.658 0.007 17.888 1.00 97.69 93 LEU A CA 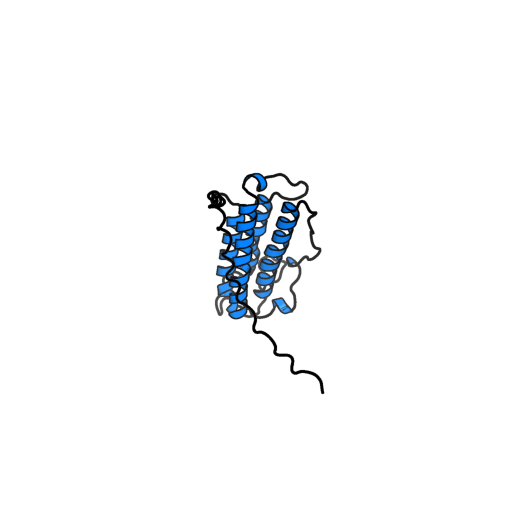1
ATOM 689 C C . LEU A 1 93 ? -5.652 -1.067 18.343 1.00 97.69 93 LEU A C 1
ATOM 691 O O . LEU A 1 93 ? -6.401 -0.844 19.294 1.00 97.69 93 LEU A O 1
ATOM 695 N N . LEU A 1 94 ? -5.665 -2.236 17.695 1.00 97.31 94 LEU A N 1
ATOM 696 C CA . LEU A 1 94 ? -6.530 -3.355 18.084 1.00 97.31 94 LEU A CA 1
ATOM 697 C C . LEU A 1 94 ? -6.100 -4.010 19.403 1.00 97.31 94 LEU A C 1
ATOM 699 O O . LEU A 1 94 ? -6.946 -4.536 20.123 1.00 97.31 94 LEU A O 1
ATOM 703 N N . ALA A 1 95 ? -4.811 -3.960 19.737 1.00 97.38 95 ALA A N 1
ATOM 704 C CA . ALA A 1 95 ? -4.282 -4.435 21.012 1.00 97.38 95 ALA A CA 1
ATOM 705 C C . ALA A 1 95 ? -4.421 -3.412 22.158 1.00 97.38 95 ALA A C 1
ATOM 707 O O . ALA A 1 95 ? -4.093 -3.734 23.300 1.00 97.38 95 ALA A O 1
ATOM 708 N N . GLY A 1 96 ? -4.878 -2.185 21.878 1.00 96.12 96 GLY A N 1
ATOM 709 C CA . GLY A 1 96 ? -4.906 -1.093 22.857 1.00 96.12 96 GLY A CA 1
ATOM 710 C C . GLY A 1 96 ? -3.512 -0.581 23.243 1.00 96.12 96 GLY A C 1
ATOM 711 O O . GLY A 1 96 ? -3.340 -0.018 24.323 1.00 96.12 96 GLY A O 1
ATOM 712 N N . ALA A 1 97 ? -2.513 -0.802 22.387 1.00 97.25 97 ALA A N 1
ATOM 713 C CA . ALA A 1 97 ? -1.139 -0.364 22.585 1.00 97.25 97 ALA A CA 1
ATOM 714 C C . ALA A 1 97 ? -0.868 0.980 21.877 1.00 97.25 97 ALA A C 1
ATOM 716 O O . ALA A 1 97 ? -1.554 1.318 20.908 1.00 97.25 97 ALA A O 1
ATOM 717 N N . PRO A 1 98 ? 0.147 1.751 22.315 1.00 95.38 98 PRO A N 1
ATOM 718 C CA . PRO A 1 98 ? 0.612 2.919 21.573 1.00 95.38 98 PRO A CA 1
ATOM 719 C C . PRO A 1 98 ? 1.097 2.547 20.167 1.00 95.38 98 PRO A C 1
ATOM 721 O O . PRO A 1 98 ? 1.762 1.525 19.983 1.00 95.38 98 PRO A O 1
ATOM 724 N N . THR A 1 99 ? 0.805 3.401 19.189 1.00 95.50 99 THR A N 1
ATOM 725 C CA . THR A 1 99 ? 1.328 3.283 17.823 1.00 95.50 99 THR A CA 1
ATOM 726 C C . THR A 1 99 ? 2.807 3.680 17.779 1.00 95.50 99 THR A C 1
ATOM 728 O O . THR A 1 99 ? 3.275 4.495 18.578 1.00 95.50 99 THR A O 1
ATOM 731 N N . ASN A 1 100 ? 3.565 3.091 16.850 1.00 93.12 100 ASN A N 1
ATOM 732 C CA . ASN A 1 100 ? 4.947 3.481 16.577 1.00 93.12 100 ASN A CA 1
ATOM 733 C C . ASN A 1 100 ? 4.991 4.249 15.246 1.00 93.12 100 ASN A C 1
ATOM 735 O O . ASN A 1 100 ? 4.809 3.616 14.208 1.00 93.12 100 ASN A O 1
ATOM 739 N N . PRO A 1 101 ? 5.220 5.573 15.251 1.00 83.69 101 PRO A N 1
ATOM 740 C CA . PRO A 1 101 ? 5.150 6.380 14.034 1.00 83.69 101 PRO A CA 1
ATOM 741 C C . PRO A 1 101 ? 6.302 6.119 13.052 1.00 83.69 101 PRO A C 1
ATOM 743 O O . PRO A 1 101 ? 6.138 6.377 11.866 1.00 83.69 101 PRO A O 1
ATOM 746 N N . GLY A 1 102 ? 7.441 5.596 13.523 1.00 84.44 102 GLY A N 1
ATOM 747 C CA . GLY A 1 102 ? 8.651 5.419 12.717 1.00 84.44 102 GLY A CA 1
ATOM 748 C C . GLY A 1 102 ? 9.286 6.741 12.249 1.00 84.44 102 GLY A C 1
ATOM 749 O O . GLY A 1 102 ? 8.612 7.701 11.896 1.00 84.44 102 GLY A O 1
ATOM 750 N N . ASP A 1 103 ? 10.618 6.792 12.191 1.00 85.19 103 ASP A N 1
ATOM 751 C CA . ASP A 1 103 ? 11.346 7.982 11.701 1.00 85.19 103 ASP A CA 1
ATOM 752 C C . ASP A 1 103 ? 11.729 7.874 10.211 1.00 85.19 103 ASP A C 1
ATOM 754 O O . ASP A 1 103 ? 12.364 8.763 9.628 1.00 85.19 103 ASP A O 1
ATOM 758 N N . TRP A 1 104 ? 11.381 6.756 9.569 1.00 88.19 104 TRP A N 1
ATOM 759 C CA . TRP A 1 104 ? 11.800 6.443 8.209 1.00 88.19 104 TRP A CA 1
ATOM 760 C C . TRP A 1 104 ? 10.926 7.138 7.159 1.00 88.19 104 TRP A C 1
ATOM 762 O O . TRP A 1 104 ? 9.831 6.699 6.817 1.00 88.19 104 TRP A O 1
ATOM 772 N N . HIS A 1 105 ? 11.464 8.195 6.553 1.00 84.56 105 HIS A N 1
ATOM 773 C CA . HIS A 1 105 ? 10.791 8.956 5.498 1.00 84.56 105 HIS A CA 1
ATOM 774 C C . HIS A 1 105 ? 11.080 8.373 4.107 1.00 84.56 105 HIS A C 1
ATOM 776 O O . HIS A 1 105 ? 11.647 9.031 3.231 1.00 84.56 105 HIS A O 1
ATOM 782 N N . GLY A 1 106 ? 10.682 7.117 3.888 1.00 83.50 106 GLY A N 1
ATOM 783 C CA . GLY A 1 106 ? 11.098 6.326 2.725 1.00 83.50 106 GLY A CA 1
ATOM 784 C C . GLY A 1 106 ? 10.771 6.927 1.352 1.00 83.50 106 GLY A C 1
ATOM 785 O O . GLY A 1 106 ? 11.442 6.588 0.377 1.00 83.50 106 GLY A O 1
ATOM 786 N N . ARG A 1 107 ? 9.768 7.815 1.248 1.00 86.50 107 ARG A N 1
ATOM 787 C CA . ARG A 1 107 ? 9.422 8.524 -0.003 1.00 86.50 107 ARG A CA 1
ATOM 788 C C . ARG A 1 107 ? 10.548 9.454 -0.465 1.00 86.50 107 ARG A C 1
ATOM 790 O O . ARG A 1 107 ? 10.859 9.477 -1.656 1.00 86.50 107 ARG A O 1
ATOM 797 N N . ALA A 1 108 ? 11.158 10.182 0.470 1.00 87.44 108 ALA A N 1
ATOM 798 C CA . ALA A 1 108 ? 12.157 11.213 0.191 1.00 87.44 108 ALA A CA 1
ATOM 799 C C . ALA A 1 108 ? 13.531 10.641 -0.198 1.00 87.44 108 ALA A C 1
ATOM 801 O O . ALA A 1 108 ? 14.430 11.387 -0.577 1.00 87.44 108 ALA A O 1
ATOM 802 N N . VAL A 1 109 ? 13.710 9.319 -0.106 1.00 90.38 109 VAL A N 1
ATOM 803 C CA . VAL A 1 109 ? 14.995 8.654 -0.329 1.00 90.38 109 VAL A CA 1
ATOM 804 C C . VAL A 1 109 ? 14.884 7.647 -1.470 1.00 90.38 109 VAL A C 1
ATOM 806 O O . VAL A 1 109 ? 13.940 6.857 -1.540 1.00 90.38 109 VAL A O 1
ATOM 809 N N . THR A 1 110 ? 15.885 7.656 -2.347 1.00 93.12 110 THR A N 1
ATOM 810 C CA . THR A 1 110 ? 16.120 6.603 -3.341 1.00 93.12 110 THR A CA 1
ATOM 811 C C . THR A 1 110 ? 17.418 5.890 -2.972 1.00 93.12 110 THR A C 1
ATOM 813 O O . THR A 1 110 ? 18.490 6.494 -2.981 1.00 93.12 110 THR A O 1
ATOM 816 N N . LEU A 1 111 ? 17.315 4.620 -2.593 1.00 95.19 111 LEU A N 1
ATOM 817 C CA . LEU A 1 111 ? 18.433 3.786 -2.165 1.00 95.19 111 LEU A CA 1
ATOM 818 C C . LEU A 1 111 ? 19.196 3.228 -3.368 1.00 95.19 111 LEU A C 1
ATOM 820 O O . LEU A 1 111 ? 18.655 3.115 -4.464 1.00 95.19 111 LEU A O 1
ATOM 824 N N . GLY A 1 112 ? 20.443 2.797 -3.155 1.00 97.00 112 GLY A N 1
ATOM 825 C CA . GLY A 1 112 ? 21.224 2.117 -4.197 1.00 97.00 112 GLY A CA 1
ATOM 826 C C . GLY A 1 112 ? 20.521 0.869 -4.748 1.00 97.00 112 GLY A C 1
ATOM 827 O O . GLY A 1 112 ? 20.538 0.634 -5.952 1.00 97.00 112 GLY A O 1
ATOM 828 N N . SER A 1 113 ? 19.833 0.118 -3.884 1.00 95.94 113 SER A N 1
ATOM 829 C CA . SER A 1 113 ? 19.034 -1.053 -4.265 1.00 95.94 113 SER A CA 1
ATOM 830 C C . SER A 1 113 ? 17.835 -0.714 -5.149 1.00 95.94 113 SER A C 1
ATOM 832 O O . SER A 1 113 ? 17.424 -1.546 -5.950 1.00 95.94 113 SER A O 1
ATOM 834 N N . ASP A 1 114 ? 17.287 0.499 -5.048 1.00 97.12 114 ASP A N 1
ATOM 835 C CA . ASP A 1 114 ? 16.106 0.895 -5.819 1.00 97.12 114 ASP A CA 1
ATOM 836 C C . ASP A 1 114 ? 16.409 1.014 -7.319 1.00 97.12 114 ASP A C 1
ATOM 838 O O . ASP A 1 114 ? 15.493 1.005 -8.139 1.00 97.12 114 ASP A O 1
ATOM 842 N N . TRP A 1 115 ? 17.686 1.122 -7.687 1.00 96.88 115 TRP A N 1
ATOM 843 C CA . TRP A 1 115 ? 18.143 1.189 -9.074 1.00 96.88 115 TRP A CA 1
ATOM 844 C C . TRP A 1 115 ? 18.308 -0.181 -9.732 1.00 96.88 115 TRP A C 1
ATOM 846 O O . TRP A 1 115 ? 18.574 -0.250 -10.932 1.00 96.88 115 TRP A O 1
ATOM 856 N N . ALA A 1 116 ? 18.166 -1.273 -8.977 1.00 95.94 116 ALA A N 1
ATOM 857 C CA . ALA A 1 116 ? 18.191 -2.606 -9.555 1.00 95.94 116 ALA A CA 1
ATOM 858 C C . ALA A 1 116 ? 17.011 -2.794 -10.521 1.00 95.94 116 ALA A C 1
ATOM 860 O O . ALA A 1 116 ? 15.901 -2.301 -10.298 1.00 95.94 116 ALA A O 1
ATOM 861 N N . ARG A 1 117 ? 17.251 -3.527 -11.611 1.00 93.19 117 ARG A N 1
ATOM 862 C CA . ARG A 1 117 ? 16.187 -3.914 -12.537 1.00 93.19 117 ARG A CA 1
ATOM 863 C C . ARG A 1 117 ? 15.214 -4.845 -11.816 1.00 93.19 117 ARG A C 1
ATOM 865 O O . ARG A 1 117 ? 15.654 -5.831 -11.236 1.00 93.19 117 ARG A O 1
ATOM 872 N N . LEU A 1 118 ? 13.915 -4.576 -11.939 1.00 95.44 118 LEU A N 1
ATOM 873 C CA . LEU A 1 118 ? 12.885 -5.512 -11.500 1.00 95.44 118 LEU A CA 1
ATOM 874 C C . LEU A 1 118 ? 12.849 -6.725 -12.438 1.00 95.44 118 LEU A C 1
ATOM 876 O O . LEU A 1 118 ? 12.701 -6.576 -13.653 1.00 95.44 118 LEU A O 1
ATOM 880 N N . THR A 1 119 ? 12.986 -7.919 -11.880 1.00 96.06 119 THR A N 1
ATOM 881 C CA . THR A 1 119 ? 12.963 -9.185 -12.613 1.00 96.06 119 THR A CA 1
ATOM 882 C C . THR A 1 119 ? 11.645 -9.937 -12.413 1.00 96.06 119 THR A C 1
ATOM 884 O O . THR A 1 119 ? 10.843 -9.606 -11.541 1.00 96.06 119 THR A O 1
ATOM 887 N N . GLU A 1 120 ? 11.410 -10.979 -13.216 1.00 96.69 120 GLU A N 1
ATOM 888 C CA . GLU A 1 120 ? 10.254 -11.870 -13.032 1.00 96.69 120 GLU A CA 1
ATOM 889 C C . GLU A 1 120 ? 10.215 -12.523 -11.633 1.00 96.69 120 GLU A C 1
ATOM 891 O O . GLU A 1 120 ? 9.141 -12.541 -11.028 1.00 96.69 120 GLU A O 1
ATOM 896 N N . PRO A 1 121 ? 11.339 -13.009 -11.058 1.00 98.44 121 PRO A N 1
ATOM 897 C CA . PRO A 1 121 ? 11.378 -13.427 -9.656 1.00 98.44 121 PRO A CA 1
ATOM 898 C C . PRO A 1 121 ? 10.938 -12.351 -8.657 1.00 98.44 121 PRO A C 1
ATOM 900 O O . PRO A 1 121 ? 10.149 -12.657 -7.765 1.00 98.44 121 PRO A O 1
ATOM 903 N N . ASP A 1 122 ? 11.385 -11.103 -8.821 1.00 98.00 122 ASP A N 1
ATOM 904 C CA . ASP A 1 122 ? 11.006 -10.007 -7.915 1.00 98.00 122 ASP A CA 1
ATOM 905 C C . ASP A 1 122 ? 9.500 -9.723 -7.998 1.00 98.00 122 ASP A C 1
ATOM 907 O O . ASP A 1 122 ? 8.822 -9.526 -6.991 1.00 98.00 122 ASP A O 1
ATOM 911 N N . LEU A 1 123 ? 8.943 -9.764 -9.209 1.00 98.06 123 LEU A N 1
ATOM 912 C CA . LEU A 1 123 ? 7.513 -9.615 -9.449 1.00 98.06 123 LEU A CA 1
ATOM 913 C C . LEU A 1 123 ? 6.701 -10.790 -8.878 1.00 98.06 123 LEU A C 1
ATOM 915 O O . LEU A 1 123 ? 5.617 -10.587 -8.328 1.00 98.06 123 LEU A O 1
ATOM 919 N N . ALA A 1 124 ? 7.210 -12.019 -8.978 1.00 98.56 124 ALA A N 1
ATOM 920 C CA . ALA A 1 124 ? 6.598 -13.186 -8.349 1.00 98.56 124 ALA A CA 1
ATOM 921 C C . ALA A 1 124 ? 6.613 -13.071 -6.817 1.00 98.56 124 ALA A C 1
ATOM 923 O O . ALA A 1 124 ? 5.614 -13.395 -6.168 1.00 98.56 124 ALA A O 1
ATOM 924 N N . GLU A 1 125 ? 7.702 -12.559 -6.236 1.00 98.50 125 GLU A N 1
ATOM 925 C CA . GLU A 1 125 ? 7.749 -12.233 -4.815 1.00 98.50 125 GLU A CA 1
ATOM 926 C C . GLU A 1 125 ? 6.718 -11.158 -4.462 1.00 98.50 125 GLU A C 1
ATOM 928 O O . GLU A 1 125 ? 5.914 -11.388 -3.559 1.00 98.50 125 GLU A O 1
ATOM 933 N N . ALA A 1 126 ? 6.664 -10.045 -5.195 1.00 98.44 126 ALA A N 1
ATOM 934 C CA . ALA A 1 126 ? 5.696 -8.976 -4.959 1.00 98.44 126 ALA A CA 1
ATOM 935 C C . ALA A 1 126 ? 4.250 -9.495 -4.990 1.00 98.44 12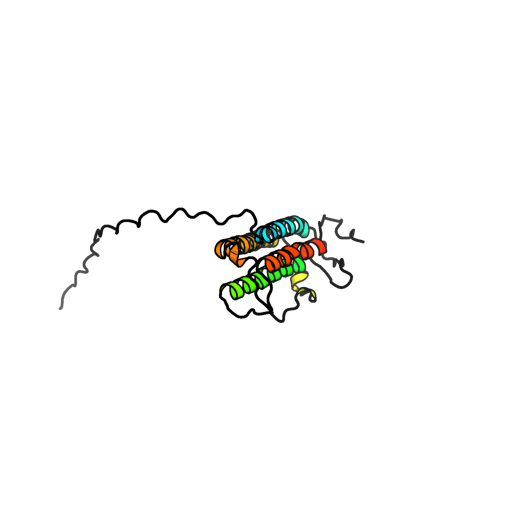6 ALA A C 1
ATOM 937 O O . ALA A 1 126 ? 3.498 -9.256 -4.046 1.00 98.44 126 ALA A O 1
ATOM 938 N N . ARG A 1 127 ? 3.871 -10.298 -6.001 1.00 98.56 127 ARG A N 1
ATOM 939 C CA . ARG A 1 127 ? 2.551 -10.964 -6.050 1.00 98.56 127 ARG A CA 1
ATOM 940 C C . ARG A 1 127 ? 2.296 -11.788 -4.793 1.00 98.56 127 ARG A C 1
ATOM 942 O O . ARG A 1 127 ? 1.263 -11.655 -4.151 1.00 98.56 127 ARG A O 1
ATOM 949 N N . SER A 1 128 ? 3.262 -12.621 -4.424 1.00 98.50 128 SER A N 1
ATOM 950 C CA . SER A 1 128 ? 3.172 -13.502 -3.263 1.00 98.50 128 SER A CA 1
ATOM 951 C C . SER A 1 128 ? 2.986 -12.700 -1.963 1.00 98.50 128 SER A C 1
ATOM 953 O O . SER A 1 128 ? 2.108 -13.007 -1.155 1.00 98.50 128 SER A O 1
ATOM 955 N N . ARG A 1 129 ? 3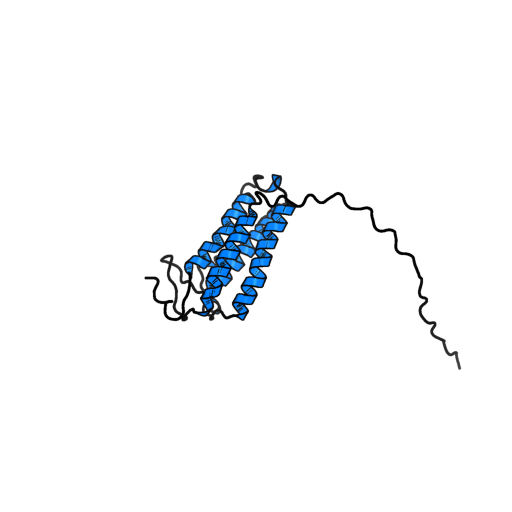.800 -11.667 -1.730 1.00 98.62 129 ARG A N 1
ATOM 956 C CA . ARG A 1 129 ? 3.798 -10.901 -0.475 1.00 98.62 129 ARG A CA 1
ATOM 957 C C . ARG A 1 129 ? 2.623 -9.938 -0.387 1.00 98.62 129 ARG A C 1
ATOM 959 O O . ARG A 1 129 ? 1.926 -9.943 0.622 1.00 98.62 129 ARG A O 1
ATOM 966 N N . TRP A 1 130 ? 2.389 -9.133 -1.419 1.00 98.75 130 TRP A N 1
ATOM 967 C CA . TRP A 1 130 ? 1.395 -8.062 -1.361 1.00 98.75 130 TRP A CA 1
ATOM 968 C C . TRP A 1 130 ? -0.024 -8.606 -1.306 1.00 98.75 130 TRP A C 1
ATOM 970 O O . TRP A 1 130 ? -0.827 -8.080 -0.542 1.00 98.75 130 TRP A O 1
ATOM 980 N N . THR A 1 131 ? -0.323 -9.697 -2.021 1.00 98.69 131 THR A N 1
ATOM 981 C CA . THR A 1 131 ? -1.630 -10.359 -1.911 1.00 98.69 131 THR A CA 1
ATOM 982 C C . THR A 1 131 ? -1.900 -10.803 -0.473 1.00 98.69 131 THR A C 1
ATOM 984 O O . THR A 1 131 ? -2.937 -10.449 0.077 1.00 98.69 131 THR A O 1
ATOM 987 N N . ARG A 1 132 ? -0.941 -11.469 0.186 1.00 98.75 132 ARG A N 1
ATOM 988 C CA . ARG A 1 132 ? -1.110 -11.899 1.587 1.00 98.75 132 ARG A CA 1
ATOM 989 C C . ARG A 1 132 ? -1.195 -10.736 2.570 1.00 98.75 132 ARG A C 1
ATOM 991 O O . ARG A 1 132 ? -1.905 -10.837 3.567 1.00 98.75 132 ARG A O 1
ATOM 998 N N . LEU A 1 133 ? -0.484 -9.637 2.313 1.00 98.75 133 LEU A N 1
ATOM 999 C CA . LEU A 1 133 ? -0.621 -8.421 3.116 1.00 98.75 133 LEU A CA 1
ATOM 1000 C C . LEU A 1 133 ? -2.031 -7.841 2.963 1.00 98.75 133 LEU A C 1
ATOM 1002 O O . LEU A 1 133 ? -2.688 -7.622 3.974 1.00 98.75 133 LEU A O 1
ATOM 1006 N N . GLY A 1 134 ? -2.542 -7.698 1.736 1.00 98.56 134 GLY A N 1
ATOM 1007 C CA . GLY A 1 134 ? -3.920 -7.256 1.492 1.00 98.56 134 GLY A CA 1
ATOM 1008 C C . GLY A 1 134 ? -4.963 -8.157 2.168 1.00 98.56 134 GLY A C 1
ATOM 1009 O O . GLY A 1 134 ? -5.856 -7.666 2.856 1.00 98.56 134 GLY A O 1
ATOM 1010 N N . GLU A 1 135 ? -4.806 -9.478 2.060 1.00 98.31 135 GLU A N 1
ATOM 1011 C CA . GLU A 1 135 ? -5.641 -10.456 2.775 1.00 98.31 135 GLU A CA 1
ATOM 1012 C C . GLU A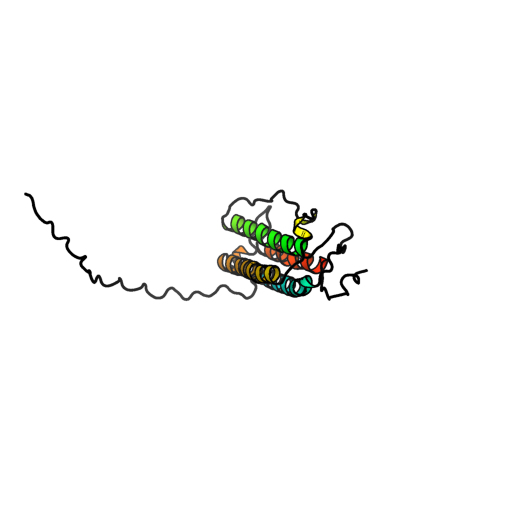 1 135 ? -5.544 -10.300 4.299 1.00 98.31 135 GLU A C 1
ATOM 1014 O O . GLU A 1 135 ? -6.552 -10.401 4.997 1.00 98.31 135 GLU A O 1
ATOM 1019 N N . SER A 1 136 ? -4.356 -9.997 4.834 1.00 98.69 136 SER A N 1
ATOM 1020 C CA . SER A 1 136 ? -4.175 -9.764 6.271 1.00 98.69 136 SER A CA 1
ATOM 1021 C C . SER A 1 136 ? -5.010 -8.579 6.748 1.00 98.69 136 SER A C 1
ATOM 1023 O O . SER A 1 136 ? -5.729 -8.722 7.734 1.00 98.69 136 SER A O 1
ATOM 1025 N N . TYR A 1 137 ? -5.017 -7.455 6.024 1.00 98.69 137 TYR A N 1
ATOM 1026 C CA . TYR A 1 137 ? -5.921 -6.340 6.338 1.00 98.69 137 TYR A CA 1
ATOM 1027 C C . TYR A 1 137 ? -7.383 -6.791 6.339 1.00 98.69 137 TYR A C 1
ATOM 1029 O O . TYR A 1 137 ? -8.096 -6.561 7.317 1.00 98.69 137 TYR A O 1
ATOM 1037 N N . LEU A 1 138 ? -7.817 -7.492 5.288 1.00 98.12 138 LEU A N 1
ATOM 1038 C CA . LEU A 1 138 ? -9.192 -7.974 5.173 1.00 98.12 138 LEU A CA 1
ATOM 1039 C C . LEU A 1 138 ? -9.594 -8.824 6.385 1.00 98.12 138 LEU A C 1
ATOM 1041 O O . LEU A 1 138 ? -10.632 -8.572 7.002 1.00 98.12 138 LEU A O 1
ATOM 1045 N N . HIS A 1 139 ? -8.750 -9.785 6.768 1.00 98.12 139 HIS A N 1
ATOM 1046 C CA . HIS A 1 139 ? -8.979 -10.672 7.906 1.00 98.12 139 HIS A CA 1
ATOM 1047 C C . HIS A 1 139 ? -8.948 -9.944 9.251 1.00 98.12 139 HIS A C 1
ATOM 1049 O O . HIS A 1 139 ? -9.767 -10.242 10.126 1.00 98.12 139 HIS A O 1
ATOM 1055 N N . ARG A 1 140 ? -8.040 -8.982 9.439 1.00 98.19 140 ARG A N 1
ATOM 1056 C CA . ARG A 1 140 ? -7.950 -8.218 10.690 1.00 98.19 140 ARG A CA 1
ATOM 1057 C C . ARG A 1 140 ? -9.162 -7.317 10.889 1.00 98.19 140 ARG A C 1
ATOM 1059 O O . ARG A 1 140 ? -9.727 -7.319 11.979 1.00 98.19 140 ARG A O 1
ATOM 1066 N N . TYR A 1 141 ? -9.638 -6.655 9.838 1.00 98.06 141 TYR A N 1
ATOM 1067 C CA . TYR A 1 141 ? -10.828 -5.801 9.901 1.00 98.06 141 TYR A CA 1
ATOM 1068 C C . TYR A 1 141 ? -12.091 -6.628 10.124 1.00 98.06 141 TYR A C 1
ATOM 1070 O O . TYR A 1 141 ? -12.915 -6.293 10.972 1.00 98.06 141 TYR A O 1
ATOM 1078 N N . ALA A 1 142 ? -12.195 -7.759 9.432 1.00 97.00 142 ALA A N 1
ATOM 1079 C CA . ALA A 1 142 ? -13.233 -8.749 9.665 1.00 97.00 142 ALA A CA 1
ATOM 1080 C C . ALA A 1 142 ? -13.272 -9.237 11.123 1.00 97.00 142 ALA A C 1
ATOM 1082 O O . ALA A 1 142 ? -14.342 -9.333 11.716 1.00 97.00 142 ALA A O 1
ATOM 1083 N N . THR A 1 143 ? -12.106 -9.536 11.702 1.00 97.12 143 THR A N 1
ATOM 1084 C CA . THR A 1 143 ? -11.990 -10.025 13.084 1.00 97.12 143 THR A CA 1
ATOM 1085 C C . THR A 1 143 ? -12.324 -8.938 14.105 1.00 97.12 143 THR A C 1
ATOM 1087 O O . THR A 1 143 ? -12.934 -9.234 15.127 1.00 97.12 143 THR A O 1
ATOM 1090 N N . ALA A 1 144 ? -11.937 -7.688 13.839 1.00 97.06 144 ALA A N 1
ATOM 1091 C CA . ALA A 1 144 ? -12.265 -6.549 14.693 1.00 97.06 144 ALA A CA 1
ATOM 1092 C C . ALA A 1 144 ? -13.777 -6.251 14.722 1.00 97.06 144 ALA A C 1
ATOM 1094 O O . ALA A 1 144 ? -14.297 -5.807 15.745 1.00 97.06 144 ALA A O 1
ATOM 1095 N N . GLY A 1 145 ? -14.470 -6.526 13.613 1.00 95.06 145 GLY A N 1
ATOM 1096 C CA . GLY A 1 145 ? -15.911 -6.340 13.457 1.00 95.06 145 GLY A CA 1
ATOM 1097 C C . GLY A 1 145 ? -16.322 -4.896 13.150 1.00 95.06 145 GLY A C 1
ATOM 1098 O O . GLY A 1 145 ? -15.592 -3.945 13.426 1.00 95.06 145 GLY A O 1
ATOM 1099 N N . GLU A 1 146 ? -17.526 -4.739 12.594 1.00 96.19 146 GLU A N 1
ATOM 1100 C CA . GLU A 1 146 ? -18.062 -3.464 12.083 1.00 96.19 146 GLU A CA 1
ATOM 1101 C C . GLU A 1 146 ? -18.006 -2.322 13.104 1.00 96.19 146 GLU A C 1
ATOM 1103 O O . GLU A 1 146 ? -17.582 -1.212 12.787 1.00 96.19 146 GLU A O 1
ATOM 1108 N N . ALA A 1 147 ? -18.358 -2.606 14.361 1.00 95.19 147 ALA A N 1
ATOM 1109 C CA . ALA A 1 147 ? -18.353 -1.612 15.433 1.00 95.19 147 ALA A CA 1
ATOM 1110 C C . ALA A 1 147 ? -16.959 -1.009 15.692 1.00 95.19 147 ALA A C 1
ATOM 1112 O O . ALA A 1 147 ? -16.852 0.114 16.184 1.00 95.19 147 ALA A O 1
ATOM 1113 N N . ALA A 1 148 ? -15.884 -1.735 15.371 1.00 96.69 148 ALA A N 1
ATOM 1114 C CA . ALA A 1 148 ? -14.521 -1.262 15.569 1.00 96.69 148 ALA A CA 1
ATOM 1115 C C . ALA A 1 148 ? -14.028 -0.358 14.432 1.00 96.69 148 ALA A C 1
ATOM 1117 O O . ALA A 1 148 ? -13.069 0.392 14.652 1.00 96.69 148 ALA A O 1
ATOM 1118 N N . TRP A 1 149 ? -14.634 -0.429 13.240 1.00 97.56 149 TRP A N 1
ATOM 1119 C CA . TRP A 1 149 ? -14.129 0.238 12.036 1.00 97.56 149 TRP A CA 1
ATOM 1120 C C . TRP A 1 149 ? -14.151 1.758 12.160 1.00 97.56 149 TRP A C 1
ATOM 1122 O O . TRP A 1 149 ? -13.155 2.402 11.837 1.00 97.56 149 TRP A O 1
ATOM 1132 N N . ASP A 1 150 ? -15.242 2.289 12.710 1.00 97.69 150 ASP A N 1
ATOM 1133 C CA . ASP A 1 150 ? -15.510 3.725 12.851 1.00 97.69 150 ASP A CA 1
ATOM 1134 C C . ASP A 1 150 ? -15.379 4.227 14.302 1.00 97.69 150 ASP A C 1
ATOM 1136 O O . ASP A 1 150 ? -15.672 5.385 14.598 1.00 97.69 150 ASP A O 1
ATOM 1140 N N . LEU A 1 151 ? -14.924 3.370 15.226 1.00 97.44 151 LEU A N 1
ATOM 1141 C CA . LEU A 1 151 ? -14.697 3.752 16.621 1.00 97.44 151 LEU A CA 1
ATOM 1142 C C . LEU A 1 151 ? -13.619 4.860 16.702 1.00 97.44 151 LEU A C 1
ATOM 1144 O O . LEU A 1 151 ? -12.495 4.624 16.240 1.00 97.44 151 LEU A O 1
ATOM 1148 N N . PRO A 1 152 ? -13.909 6.031 17.306 1.00 97.31 152 PRO A N 1
ATOM 1149 C CA . PRO A 1 152 ? -12.932 7.110 17.462 1.00 97.31 152 PRO A CA 1
ATOM 1150 C C . PRO A 1 152 ? -11.717 6.688 18.297 1.00 97.31 152 PRO A C 1
ATOM 1152 O O . PRO A 1 152 ? -11.868 6.003 19.310 1.00 97.31 152 PRO A O 1
ATOM 1155 N N . ARG A 1 153 ? -10.514 7.108 17.883 1.00 95.25 153 ARG A N 1
ATOM 1156 C CA . ARG A 1 153 ? -9.228 6.709 18.492 1.00 95.25 153 ARG A CA 1
ATOM 1157 C C . ARG A 1 153 ? -8.272 7.884 18.735 1.00 95.25 153 ARG A C 1
ATOM 1159 O O . ARG A 1 153 ? -7.061 7.690 18.694 1.00 95.25 153 ARG A O 1
ATOM 1166 N N . ASP A 1 154 ? -8.815 9.076 18.995 1.00 92.06 154 ASP A N 1
ATOM 1167 C CA . ASP A 1 154 ? -8.053 10.326 19.162 1.00 92.06 154 ASP A CA 1
ATOM 1168 C C . ASP A 1 154 ? -6.790 10.136 20.036 1.00 92.06 154 ASP A C 1
ATOM 1170 O O . ASP A 1 154 ? -6.890 9.567 21.129 1.00 92.06 154 ASP A O 1
ATOM 1174 N N . PRO A 1 155 ? -5.596 10.550 19.563 1.00 93.31 155 PRO A N 1
ATOM 1175 C CA . PRO A 1 155 ? -5.329 11.326 18.340 1.00 93.31 155 PRO A CA 1
ATOM 1176 C C . PRO A 1 155 ? -5.178 10.497 17.051 1.00 93.31 155 PRO A C 1
ATOM 1178 O O . PRO A 1 155 ? -4.916 11.061 15.990 1.00 93.31 155 PRO A O 1
ATOM 1181 N N . ASN A 1 156 ? -5.301 9.170 17.122 1.00 96.56 156 ASN A N 1
ATOM 1182 C CA . ASN A 1 156 ? -5.118 8.276 15.980 1.00 96.56 156 ASN A CA 1
ATOM 1183 C C . ASN A 1 156 ? -6.366 8.202 15.089 1.00 96.56 156 ASN A C 1
ATOM 1185 O O . ASN A 1 156 ? -7.494 8.492 15.504 1.00 96.56 156 ASN A O 1
ATOM 1189 N N . TRP A 1 157 ? -6.156 7.741 13.859 1.00 97.94 157 TRP A N 1
ATOM 1190 C CA . TRP A 1 157 ? -7.224 7.470 12.907 1.00 97.94 157 TRP A CA 1
ATOM 1191 C C . TRP A 1 157 ? -8.098 6.278 13.316 1.00 97.94 157 TRP A C 1
ATOM 1193 O O . TRP A 1 157 ? -7.693 5.361 14.035 1.00 97.94 157 TRP A O 1
ATOM 1203 N N . THR A 1 158 ? -9.335 6.289 12.823 1.00 98.31 158 THR A N 1
ATOM 1204 C CA . THR A 1 158 ? -10.193 5.099 12.811 1.00 98.31 158 THR A CA 1
ATOM 1205 C C . THR A 1 158 ? -9.610 4.039 11.872 1.00 98.31 158 THR A C 1
ATOM 1207 O O . THR A 1 158 ? -8.828 4.355 10.974 1.00 98.31 158 THR A O 1
ATOM 1210 N N . LEU A 1 159 ? -10.016 2.774 12.023 1.00 98.44 159 LEU A N 1
ATOM 1211 C CA . LEU A 1 159 ? -9.553 1.731 11.102 1.00 98.44 159 LEU A CA 1
ATOM 1212 C C . LEU A 1 159 ? -10.014 2.027 9.670 1.00 98.44 159 LEU A C 1
ATOM 1214 O O . LEU A 1 159 ? -9.242 1.854 8.738 1.00 98.44 159 LEU A O 1
ATOM 1218 N N . ARG A 1 160 ? -11.237 2.539 9.472 1.00 98.44 160 ARG A N 1
ATOM 1219 C CA . ARG A 1 160 ? -11.705 2.935 8.135 1.00 98.44 160 ARG A CA 1
ATOM 1220 C C . ARG A 1 160 ? -10.766 3.948 7.476 1.00 98.44 160 ARG A C 1
ATOM 1222 O O . ARG A 1 160 ? -10.337 3.724 6.349 1.00 98.44 160 ARG A O 1
ATOM 1229 N N . GLN A 1 161 ? -10.405 5.005 8.198 1.00 98.69 161 GLN A N 1
ATOM 1230 C CA . GLN A 1 161 ? -9.477 6.025 7.704 1.00 98.69 161 GLN A CA 1
ATOM 1231 C C . GLN A 1 161 ? -8.091 5.448 7.394 1.00 98.69 161 GLN A C 1
ATOM 1233 O O . GLN A 1 161 ? -7.489 5.827 6.393 1.00 98.69 161 GLN A O 1
ATOM 1238 N N . ILE A 1 162 ? -7.598 4.503 8.203 1.00 98.62 162 ILE A N 1
ATOM 1239 C CA . ILE A 1 162 ? -6.337 3.809 7.912 1.00 98.62 162 ILE A CA 1
ATOM 1240 C C . ILE A 1 162 ? -6.459 2.994 6.619 1.00 98.62 162 ILE A C 1
ATOM 1242 O O . ILE A 1 162 ? -5.588 3.100 5.765 1.00 98.62 162 ILE A O 1
ATOM 1246 N N . ALA A 1 163 ? -7.529 2.220 6.419 1.00 98.69 163 ALA A N 1
ATOM 1247 C CA . ALA A 1 163 ? -7.719 1.456 5.181 1.00 98.69 163 ALA A CA 1
ATOM 1248 C C . ALA A 1 163 ? -7.788 2.356 3.935 1.00 98.69 163 ALA A C 1
ATOM 1250 O O . ALA A 1 163 ? -7.166 2.044 2.920 1.00 98.69 163 ALA A O 1
ATOM 1251 N N . GLU A 1 164 ? -8.499 3.482 4.020 1.00 98.69 164 GLU A N 1
ATOM 1252 C CA . GLU A 1 164 ? -8.563 4.491 2.956 1.00 98.69 164 GLU A CA 1
ATOM 1253 C C . GLU A 1 164 ? -7.184 5.096 2.666 1.00 98.69 164 GLU A C 1
ATOM 1255 O O . GLU A 1 164 ? -6.793 5.225 1.506 1.00 98.69 164 GLU A O 1
ATOM 1260 N N . HIS A 1 165 ? -6.421 5.417 3.713 1.00 98.38 165 HIS A N 1
ATOM 1261 C CA . HIS A 1 165 ? -5.063 5.934 3.582 1.00 98.38 165 HIS A CA 1
ATOM 1262 C C . HIS A 1 165 ? -4.127 4.916 2.921 1.00 98.38 165 HIS A C 1
ATOM 1264 O O . HIS A 1 165 ? -3.448 5.240 1.946 1.00 98.38 165 HIS A O 1
ATOM 1270 N N . VAL A 1 166 ? -4.151 3.668 3.394 1.00 98.56 166 VAL A N 1
ATOM 1271 C CA . VAL A 1 166 ? -3.332 2.567 2.873 1.00 98.56 166 VAL A CA 1
ATOM 1272 C C . VAL A 1 166 ? -3.678 2.249 1.424 1.00 98.56 166 VAL A C 1
ATOM 1274 O O . VAL A 1 166 ? -2.781 1.962 0.638 1.00 98.56 166 VAL A O 1
ATOM 1277 N N . ALA A 1 167 ? -4.944 2.347 1.013 1.00 98.62 167 ALA A N 1
ATOM 1278 C CA . ALA A 1 167 ? -5.320 2.191 -0.39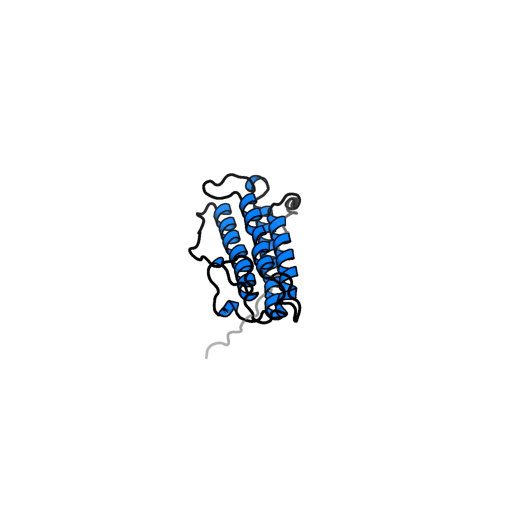4 1.00 98.62 167 ALA A CA 1
ATOM 1279 C C . ALA A 1 167 ? -4.606 3.208 -1.318 1.00 98.62 167 ALA A C 1
ATOM 1281 O O . ALA A 1 167 ? -4.425 2.955 -2.512 1.00 98.62 167 ALA A O 1
ATOM 1282 N N . GLY A 1 168 ? -4.092 4.308 -0.756 1.00 97.88 168 GLY A N 1
ATOM 1283 C CA . GLY A 1 168 ? -3.200 5.259 -1.413 1.00 97.88 168 GLY A CA 1
ATOM 1284 C C . GLY A 1 168 ? -1.883 4.672 -1.944 1.00 97.88 168 GLY A C 1
ATOM 1285 O O . GLY A 1 168 ? -1.221 5.345 -2.730 1.00 97.88 168 GLY A O 1
ATOM 1286 N N . ILE A 1 169 ? -1.508 3.419 -1.631 1.00 98.31 169 ILE A N 1
ATOM 1287 C CA . ILE A 1 169 ? -0.348 2.742 -2.258 1.00 98.31 169 ILE A CA 1
ATOM 1288 C C . ILE A 1 169 ? -0.402 2.720 -3.786 1.00 98.31 169 ILE A C 1
ATOM 1290 O O . ILE A 1 169 ? 0.653 2.689 -4.422 1.00 98.31 169 ILE A O 1
ATOM 1294 N N . ALA A 1 170 ? -1.603 2.755 -4.377 1.00 98.00 170 ALA A N 1
ATOM 1295 C CA . ALA A 1 170 ? -1.773 2.822 -5.825 1.00 98.00 170 ALA A CA 1
ATOM 1296 C C . ALA A 1 170 ? -1.038 4.030 -6.421 1.00 98.00 170 ALA A C 1
ATOM 1298 O O . ALA A 1 170 ? -0.455 3.913 -7.497 1.00 98.00 170 ALA A O 1
ATOM 1299 N N . TRP A 1 171 ? -0.968 5.138 -5.677 1.00 96.31 171 TRP A N 1
ATOM 1300 C CA . TRP A 1 171 ? -0.220 6.324 -6.070 1.00 96.31 171 TRP A CA 1
ATOM 1301 C C . TRP A 1 171 ? 1.259 6.003 -6.327 1.00 96.31 171 TRP A C 1
ATOM 1303 O O . TRP A 1 171 ? 1.796 6.385 -7.358 1.00 96.31 171 TRP A O 1
ATOM 1313 N N . TYR A 1 172 ? 1.923 5.212 -5.472 1.00 96.75 172 TYR A N 1
ATOM 1314 C CA . TYR A 1 172 ? 3.328 4.831 -5.695 1.00 96.75 172 TYR A CA 1
ATOM 1315 C C . TYR A 1 172 ? 3.531 4.031 -6.983 1.00 96.75 172 TYR A C 1
ATOM 1317 O O . TYR A 1 172 ? 4.546 4.201 -7.657 1.00 96.75 172 TYR A O 1
ATOM 1325 N N . ALA A 1 173 ? 2.578 3.163 -7.327 1.00 97.50 173 ALA A N 1
ATOM 1326 C CA . ALA A 1 173 ? 2.632 2.418 -8.577 1.00 97.50 173 ALA A CA 1
ATOM 1327 C C . ALA A 1 173 ? 2.382 3.331 -9.790 1.00 97.50 173 ALA A C 1
ATOM 1329 O O . ALA A 1 173 ? 3.053 3.194 -10.813 1.00 97.50 173 ALA A O 1
ATOM 1330 N N . GLU A 1 174 ? 1.464 4.292 -9.669 1.00 96.00 174 GLU A N 1
ATOM 1331 C CA . GLU A 1 174 ? 1.173 5.297 -10.700 1.00 96.00 174 GLU A CA 1
ATOM 1332 C C . GLU A 1 174 ? 2.378 6.190 -11.007 1.00 96.00 174 GLU A C 1
ATOM 1334 O O . GLU A 1 174 ? 2.578 6.546 -12.166 1.00 96.00 174 GLU A O 1
ATOM 1339 N N . GLN A 1 175 ? 3.227 6.484 -10.015 1.00 94.69 175 GLN A N 1
ATOM 1340 C CA . GLN A 1 175 ? 4.451 7.258 -10.242 1.00 94.69 175 GLN A CA 1
ATOM 1341 C C . GLN A 1 175 ? 5.418 6.591 -11.230 1.00 94.69 175 GLN A C 1
ATOM 1343 O O . GLN A 1 175 ? 6.196 7.300 -11.869 1.00 94.69 175 GLN A O 1
ATOM 1348 N N . VAL A 1 176 ? 5.380 5.259 -11.351 1.00 95.50 176 VAL A N 1
ATOM 1349 C CA . VAL A 1 176 ? 6.143 4.491 -12.350 1.00 95.50 176 VAL A CA 1
ATOM 1350 C C . VAL A 1 176 ? 5.315 4.266 -13.618 1.00 95.50 176 VAL A C 1
ATOM 1352 O O . VAL A 1 176 ? 5.837 4.404 -14.721 1.00 95.50 176 VAL A O 1
ATOM 1355 N N . GLY A 1 177 ? 4.025 3.957 -13.466 1.00 94.56 177 GLY A N 1
ATOM 1356 C CA . GLY A 1 177 ? 3.087 3.785 -14.574 1.00 94.56 177 GLY A CA 1
ATOM 1357 C C . GLY A 1 177 ? 3.197 2.440 -15.304 1.00 94.56 177 GLY A C 1
ATOM 1358 O O . GLY A 1 177 ? 3.796 1.484 -14.806 1.00 94.56 177 GLY A O 1
ATOM 1359 N N . ASP A 1 178 ? 2.549 2.370 -16.471 1.00 95.00 178 ASP A N 1
ATOM 1360 C CA . ASP A 1 178 ? 2.606 1.247 -17.421 1.00 95.00 178 ASP A CA 1
ATOM 1361 C C . ASP A 1 178 ? 3.863 1.390 -18.292 1.00 95.00 178 ASP A C 1
ATOM 1363 O O . ASP A 1 178 ? 3.992 2.351 -19.054 1.00 95.00 178 ASP A O 1
ATOM 1367 N N . LEU A 1 179 ? 4.803 0.452 -18.159 1.00 93.38 179 LEU A N 1
ATOM 1368 C CA . LEU A 1 179 ? 6.058 0.457 -18.902 1.00 93.38 179 LEU A CA 1
ATOM 1369 C C . LEU A 1 179 ? 6.018 -0.529 -20.070 1.00 93.38 179 LEU A C 1
ATOM 1371 O O . LEU A 1 179 ? 5.774 -1.722 -19.910 1.00 93.38 179 LEU A O 1
ATOM 1375 N N . ARG A 1 180 ? 6.377 -0.043 -21.259 1.00 88.31 180 ARG A N 1
ATOM 1376 C CA . ARG A 1 180 ? 6.570 -0.883 -22.447 1.00 88.31 180 ARG A CA 1
ATOM 1377 C C . ARG A 1 180 ? 8.001 -0.786 -22.935 1.00 88.31 180 ARG A C 1
ATOM 1379 O O . ARG A 1 180 ? 8.634 0.268 -22.840 1.00 88.31 180 ARG A O 1
ATOM 1386 N N . PHE A 1 181 ? 8.513 -1.894 -23.468 1.00 76.19 181 PHE A N 1
ATOM 1387 C CA . PHE A 1 181 ? 9.864 -1.944 -24.017 1.00 76.19 181 PHE A CA 1
ATOM 1388 C C . PHE A 1 181 ? 10.038 -0.860 -25.086 1.00 76.19 181 PHE A C 1
ATOM 1390 O O . PHE A 1 181 ? 9.294 -0.816 -26.060 1.00 76.19 181 PHE A O 1
ATOM 1397 N N . GLY A 1 182 ? 11.028 0.014 -24.895 1.00 64.62 182 GLY A N 1
ATOM 1398 C CA . GLY A 1 182 ? 11.326 1.109 -25.823 1.00 64.62 182 GLY A CA 1
ATOM 1399 C C . GLY A 1 182 ? 10.461 2.367 -25.665 1.00 64.62 182 GLY A C 1
ATOM 1400 O O . GLY A 1 182 ? 10.791 3.377 -26.280 1.00 64.62 182 GLY A O 1
ATOM 1401 N N . GLU A 1 183 ? 9.422 2.355 -24.823 1.00 63.53 183 GLU A N 1
ATOM 1402 C CA . GLU A 1 183 ? 8.514 3.499 -24.606 1.00 63.53 183 GLU A CA 1
ATOM 1403 C C . GLU A 1 183 ? 8.688 4.172 -23.235 1.00 63.53 183 GLU A C 1
ATOM 1405 O O . GLU A 1 183 ? 8.103 5.224 -22.991 1.00 63.53 183 GLU A O 1
ATOM 1410 N N . SER A 1 184 ? 9.539 3.635 -22.351 1.00 54.94 184 SER A N 1
ATOM 1411 C CA . SER A 1 184 ? 9.788 4.182 -21.001 1.00 54.94 184 SER A CA 1
ATOM 1412 C C . SER A 1 184 ? 10.281 5.642 -20.999 1.00 54.94 184 SER A C 1
ATOM 1414 O O . SER A 1 184 ? 10.234 6.312 -19.975 1.00 54.94 184 SER A O 1
ATOM 1416 N N . ALA A 1 185 ? 10.720 6.155 -22.153 1.00 50.00 185 ALA A N 1
ATOM 1417 C CA . ALA A 1 185 ? 11.145 7.538 -22.363 1.00 50.00 185 ALA A CA 1
ATOM 1418 C C . ALA A 1 185 ? 9.999 8.516 -22.730 1.00 50.00 185 ALA A C 1
ATOM 1420 O O . ALA A 1 185 ? 10.275 9.678 -23.041 1.00 50.00 185 ALA A O 1
ATOM 1421 N N . GLY A 1 186 ? 8.742 8.051 -22.766 1.00 43.09 186 GLY A N 1
ATOM 1422 C CA . GLY A 1 186 ? 7.600 8.779 -23.333 1.00 43.09 186 GLY A CA 1
ATOM 1423 C C . GLY A 1 186 ? 6.736 9.591 -22.363 1.00 43.09 186 GLY A C 1
ATOM 1424 O O . GLY A 1 186 ? 5.934 10.392 -22.836 1.00 43.09 186 GLY A O 1
ATOM 1425 N N . VAL A 1 187 ? 6.886 9.438 -21.043 1.00 44.25 187 VAL A N 1
ATOM 1426 C CA . VAL A 1 187 ? 6.203 10.324 -20.084 1.00 44.25 187 VAL A CA 1
ATOM 1427 C C . VAL A 1 187 ? 6.987 11.639 -20.032 1.00 44.25 187 VAL A C 1
ATOM 1429 O O . VAL A 1 187 ? 7.971 11.763 -19.304 1.00 44.25 187 VAL A O 1
ATOM 1432 N N . ARG A 1 188 ? 6.603 12.578 -20.902 1.00 43.00 188 ARG A N 1
ATOM 1433 C CA . ARG A 1 188 ? 7.029 13.982 -20.906 1.00 43.00 188 ARG A CA 1
ATOM 1434 C C . ARG A 1 188 ? 5.866 14.876 -20.521 1.00 43.00 188 ARG A C 1
ATOM 1436 O O . ARG A 1 188 ? 4.748 14.592 -21.005 1.00 43.00 188 ARG A O 1
#

Foldseek 3Di:
DDDDDDDDDDDDDPDDDDDDDDDDPPPPQQPLVPQLLVLLLVLLVLLLVLLVQQLLDPLDWQDDPVQDTAHSLLLLVVLLCLLVQLLQVLVCVLVVHDHDNDPDPSRNDDDPRRSDRQDPVNSVVSVVPSNVSSVSLSVSSSVCGPVQQCDDDPPDDGVSVSSVVSSCSSVSSVSQGRHDNPCSPPPD

Radius of gyration: 24.88 Å; chains: 1; bounding box: 52×79×62 Å

Sequence (188 aa):
MRDDQVIPAPQTDDAAAPPMPVDPPARTGPALDGNPAVLVVEAVGRCLALAATWPAWDGRPIVTDGENVWTPGKAVRRIQDHLIDHLAEVEALLAGAPTNPGDWHGRAVTLGSDWARLTEPDLAEARSRWTRLGESYLHRYATAGEAAWDLPRDPNWTLRQIAEHVAGIAWYAEQVGDLRFGESAGVR

Secondary structure (DSSP, 8-state):
-----PPPPPP----PPPPPP-----------TT-TTHHHHHHHHHHHHHHTTGGG--SPPB--SSS--B-HHHHHHHHHHHHHHHHHHHHHHHTTPPP---S--GGG---GGGGSPP-HHHHHHHHHHHHHHHHHHHHHHHHH-HHHHS--BTTBPPHHHHHHHHHTHHHHHHTT----TTTTT---

pLDDT: mean 85.76, std 19.29, range [42.22, 98.88]